Protein 8DF0 (pdb70)

B-factor: mean 42.83, std 10.65, range [23.93, 93.76]

Sequence (335 aa):
NCTLSKGFTTVDIPMTIGTIVVRPTDPIGTVLQKNTFTISPNNSTATCNRASDQITAALPLNYPVSSIGNNVYATNIPGIGIRLYREAFDSTDFSGYYPYKRSLTPNTTYTLSPGYFVMEVIKTAATTGSGALVAGRYSTYYVTGQQNRPFLTTTVLSSSPILIASSNCTLSKGFTTVDIPMTIGTIVVRPTDPIGTVLQKNTFTISPNNSTATCNRASDQITAALPLNNYPVSSIGNNVYATNIPGIGIRLYREAFDSTDFSGYYPYKRSLTPNTTYTLSPGYFVMEVIKTAATTGSGALVAGRYSTYYVTGQQNRPFLTTTVLSSSPILIASSS

Solvent-accessible surface area: 14752 Å² total; per-residue (Å²): 105,6,91,20,36,138,59,13,76,46,23,63,13,59,0,65,14,54,82,2,89,2,71,99,120,31,93,89,36,32,67,30,61,68,34,65,28,80,3,79,46,63,127,4,31,1,43,2,90,96,16,30,6,11,8,8,1,24,30,64,58,130,72,92,79,10,111,49,22,103,25,2,38,29,14,58,11,95,11,1,0,8,38,2,5,27,26,23,103,50,16,6,68,7,24,6,30,1,56,35,72,88,20,11,79,48,122,51,82,56,78,10,60,73,0,70,0,0,1,10,0,3,5,11,32,80,108,24,22,73,28,40,5,54,40,25,110,8,0,7,27,25,2,51,70,34,110,146,105,3,4,1,2,0,26,2,68,101,104,35,61,0,77,4,40,40,107,94,4,86,28,34,161,56,10,78,46,24,65,13,57,1,74,12,49,69,0,59,2,78,79,105,4,46,95,29,0,5,9,50,38,34,66,26,94,4,76,45,63,123,4,31,1,41,1,68,148,76,94,6,56,11,9,0,24,21,53,63,124,72,90,79,11,108,51,22,89,48,2,36,28,16,55,12,90,10,2,0,9,29,2,1,22,12,25,82,120,42,112,83,36,35,11,26,1,55,26,114,116,87,10,75,52,117,53,79,64,78,13,56,67,0,64,0,0,0,8,1,1,3,11,38,80,106,28,20,67,30,42,6,53,44,23,108,7,0,7,27,26,2,51,71,37,110,145,105,3,7,0,2,0,26,2,65,94,101,34,60,0,78,4,37,31,66,129

Structure (mmCIF, N/CA/C/O backbone):
data_8DF0
#
_entry.id   8DF0
#
_cell.length_a   91.970
_cell.length_b   91.970
_cell.length_c   176.915
_cell.angle_alpha   90.000
_cell.angle_beta   90.000
_cell.angle_gamma   90.000
#
_symmetry.space_group_name_H-M   'P 42 2 2'
#
loop_
_entity.id
_entity.type
_entity.pdbx_description
1 polymer 'Abp1D Receptor Binding Domain'
2 water water
#
loop_
_atom_site.group_PDB
_atom_site.id
_atom_site.type_symbol
_atom_site.label_atom_id
_atom_site.label_alt_id
_atom_site.label_comp_id
_atom_site.label_asym_id
_atom_site.label_entity_id
_atom_site.label_seq_id
_atom_site.pdbx_PDB_ins_code
_atom_site.Cartn_x
_atom_site.Cartn_y
_atom_site.Cartn_z
_atom_site.occupancy
_atom_site.B_iso_or_equiv
_atom_site.auth_seq_id
_atom_site.auth_comp_id
_atom_site.auth_asym_id
_atom_site.auth_atom_id
_atom_site.pdbx_PDB_model_num
ATOM 1 N N . ASN A 1 1 ? 19.211 29.314 -25.113 1.00 53.74 1 ASN A N 1
ATOM 2 C CA . ASN A 1 1 ? 18.736 30.407 -24.206 1.00 54.07 1 ASN A CA 1
ATOM 3 C C . ASN A 1 1 ? 17.888 31.413 -25.001 1.00 49.67 1 ASN A C 1
ATOM 4 O O . ASN A 1 1 ? 17.889 31.406 -26.236 1.00 46.66 1 ASN A O 1
ATOM 17 N N . CYS A 1 2 ? 17.170 32.283 -24.300 1.00 47.30 2 CYS A N 1
ATOM 18 C CA . CYS A 1 2 ? 16.180 33.125 -24.942 1.00 43.42 2 CYS A CA 1
ATOM 19 C C . CYS A 1 2 ? 16.526 34.594 -24.803 1.00 45.36 2 CYS A C 1
ATOM 20 O O . CYS A 1 2 ? 16.997 35.046 -23.753 1.00 44.95 2 CYS A O 1
ATOM 27 N N . THR A 1 3 ? 16.260 35.321 -25.880 1.00 46.60 3 THR A N 1
ATOM 28 C CA . THR A 1 3 ? 16.445 36.759 -25.972 1.00 44.81 3 THR A CA 1
ATOM 29 C C . THR A 1 3 ? 15.091 37.437 -26.086 1.00 44.70 3 THR A C 1
ATOM 30 O O . THR A 1 3 ? 14.197 36.951 -26.790 1.00 42.81 3 THR A O 1
ATOM 41 N N . LEU A 1 4 ? 14.941 38.545 -25.372 1.00 44.02 4 LEU A N 1
ATOM 42 C CA . LEU A 1 4 ? 13.736 39.353 -25.428 1.00 42.39 4 LEU A CA 1
ATOM 43 C C . LEU A 1 4 ? 13.942 40.585 -26.306 1.00 40.08 4 LEU A C 1
ATOM 44 O O . LEU A 1 4 ? 15.035 41.140 -26.377 1.00 39.91 4 LEU A O 1
ATOM 60 N N . SER A 1 5 ? 12.873 40.999 -26.980 1.00 41.68 5 SER A N 1
ATOM 61 C CA . SER A 1 5 ? 12.896 42.222 -27.767 1.00 44.54 5 SER A CA 1
ATOM 62 C C . SER A 1 5 ? 13.281 43.421 -26.903 1.00 46.72 5 SER A C 1
ATOM 63 O O . SER A 1 5 ? 13.121 43.422 -25.677 1.00 44.69 5 SER A O 1
ATOM 71 N N . LYS A 1 6 ? 13.777 44.464 -27.562 1.00 47.54 6 LYS A N 1
ATOM 72 C CA . LYS A 1 6 ? 14.032 45.719 -26.870 1.00 46.59 6 LYS A CA 1
ATOM 73 C C . LYS A 1 6 ? 12.699 46.301 -26.413 1.00 44.94 6 LYS A C 1
ATOM 74 O O . LYS A 1 6 ? 11.704 46.263 -27.138 1.00 44.26 6 LYS A O 1
ATOM 81 N N . GLY A 1 7 ? 12.665 46.797 -25.182 1.00 44.31 7 GLY A N 1
ATOM 82 C CA . GLY A 1 7 ? 11.428 47.326 -24.650 1.00 44.87 7 GLY A CA 1
ATOM 83 C C . GLY A 1 7 ? 10.413 46.269 -24.282 1.00 46.02 7 GLY A C 1
ATOM 84 O O . GLY A 1 7 ? 9.224 46.584 -24.145 1.00 46.75 7 GLY A O 1
ATOM 88 N N . PHE A 1 8 ? 10.852 45.013 -24.142 1.00 42.96 8 PHE A N 1
ATOM 89 C CA . PHE A 1 8 ? 9.982 43.929 -23.691 1.00 40.39 8 PHE A CA 1
ATOM 90 C C . PHE A 1 8 ? 9.318 44.314 -22.379 1.00 34.58 8 PHE A C 1
ATOM 91 O O . PHE A 1 8 ? 9.971 44.823 -21.473 1.00 32.17 8 PHE A O 1
ATOM 108 N N . THR A 1 9 ? 8.013 44.057 -22.273 1.00 34.22 9 THR A N 1
ATOM 109 C CA . THR A 1 9 ? 7.217 44.547 -21.151 1.00 32.86 9 THR A CA 1
ATOM 110 C C . THR A 1 9 ? 6.169 43.513 -20.753 1.00 31.23 9 THR A C 1
ATOM 111 O O . THR A 1 9 ? 5.327 43.116 -21.569 1.00 32.28 9 THR A O 1
ATOM 122 N N . THR A 1 10 ? 6.248 43.076 -19.502 1.00 31.20 10 THR A N 1
ATOM 123 C CA . THR A 1 10 ? 5.291 42.141 -18.928 1.00 30.74 10 THR A CA 1
ATOM 124 C C . THR A 1 10 ? 3.897 42.741 -18.935 1.00 28.86 10 THR A C 1
ATOM 125 O O . THR A 1 10 ? 3.721 43.910 -18.640 1.00 28.90 10 THR A O 1
ATOM 136 N N . VAL A 1 11 ? 2.901 41.932 -19.257 1.00 31.78 11 VAL A N 1
ATOM 137 C CA . VAL A 1 11 ? 1.502 42.318 -19.125 1.00 33.39 11 VAL A CA 1
ATOM 138 C C . VAL A 1 11 ? 1.002 41.659 -17.850 1.00 31.96 11 VAL A C 1
ATOM 139 O O . VAL A 1 11 ? 1.118 40.440 -17.701 1.00 30.81 11 VAL A O 1
ATOM 152 N N . ASP A 1 12 ? 0.471 42.448 -16.918 1.00 32.97 12 ASP A N 1
ATOM 153 C CA . ASP A 1 12 ? -0.126 41.923 -15.698 1.00 29.39 12 ASP A CA 1
ATOM 154 C C . ASP A 1 12 ? -1.638 42.102 -15.742 1.00 27.55 12 ASP A C 1
ATOM 155 O O . ASP A 1 12 ? -2.127 43.154 -16.142 1.00 30.94 12 ASP A O 1
ATOM 164 N N . ILE A 1 13 ? -2.382 41.077 -15.337 1.00 30.97 13 ILE A N 1
ATOM 165 C CA . ILE A 1 13 ? -3.834 41.178 -15.247 1.00 32.25 13 ILE A CA 1
ATOM 166 C C . ILE A 1 13 ? -4.222 41.143 -13.771 1.00 30.78 13 ILE A C 1
ATOM 167 O O . ILE A 1 13 ? -4.027 40.115 -13.108 1.00 29.97 13 ILE A O 1
ATOM 183 N N . PRO A 1 14 ? -4.745 42.238 -13.208 1.00 33.90 14 PRO A N 1
ATOM 184 C CA . PRO A 1 14 ? -5.365 42.165 -11.874 1.00 35.59 14 PRO A CA 1
ATOM 185 C C . PRO A 1 14 ? -6.643 41.337 -11.928 1.00 33.60 14 PRO A C 1
ATOM 186 O O . PRO A 1 14 ? -7.539 41.592 -12.733 1.00 29.38 14 PRO A O 1
ATOM 197 N N . MET A 1 15 ? -6.733 40.359 -11.060 1.00 35.52 15 MET A N 1
ATOM 198 C CA . MET A 1 15 ? -7.883 39.466 -11.043 1.00 39.36 15 MET A CA 1
ATOM 199 C C . MET A 1 15 ? -8.834 39.959 -9.974 1.00 41.27 15 MET A C 1
ATOM 200 O O . MET A 1 15 ? -8.671 39.683 -8.783 1.00 41.55 15 MET A O 1
ATOM 214 N N . THR A 1 16 ? -9.819 40.718 -10.417 1.00 42.17 16 THR A N 1
ATOM 215 C CA . THR A 1 16 ? -10.810 41.310 -9.537 1.00 49.10 16 THR A CA 1
ATOM 216 C C . THR A 1 16 ? -12.098 40.538 -9.749 1.00 48.59 16 THR A C 1
ATOM 217 O O . THR A 1 16 ? -12.567 40.414 -10.884 1.00 51.95 16 THR A O 1
ATOM 228 N N . ILE A 1 17 ? -12.615 39.964 -8.671 1.00 44.36 17 ILE A N 1
ATOM 229 C CA . ILE A 1 17 ? -13.775 39.090 -8.705 1.00 45.35 17 ILE A CA 1
ATOM 230 C C . ILE A 1 17 ? -14.636 39.440 -7.504 1.00 46.18 17 ILE A C 1
ATOM 231 O O . ILE A 1 17 ? -14.128 39.639 -6.389 1.00 46.36 17 ILE A O 1
ATOM 247 N N . GLY A 1 18 ? -15.937 39.502 -7.728 1.00 45.59 18 GLY A N 1
ATOM 248 C CA . GLY A 1 18 ? -16.852 39.781 -6.645 1.00 46.95 18 GLY A CA 1
ATOM 249 C C . GLY A 1 18 ? -16.954 38.624 -5.665 1.00 45.31 18 GLY A C 1
ATOM 250 O O . GLY A 1 18 ? -16.407 37.534 -5.843 1.00 45.61 18 GLY A O 1
ATOM 254 N N . THR A 1 19 ? -17.692 38.879 -4.601 1.00 44.62 19 THR A N 1
ATOM 255 C CA . THR A 1 19 ? -17.885 37.883 -3.563 1.00 44.46 19 THR A CA 1
ATOM 256 C C . THR A 1 19 ? -18.441 36.604 -4.165 1.00 45.10 19 THR A C 1
ATOM 257 O O . THR A 1 19 ? -19.400 36.620 -4.938 1.00 47.30 19 THR A O 1
ATOM 268 N N . ILE A 1 20 ? -17.803 35.499 -3.829 1.00 43.85 20 ILE A N 1
ATOM 269 C CA . ILE A 1 20 ? -18.212 34.178 -4.275 1.00 46.51 20 ILE A CA 1
ATOM 270 C C . ILE A 1 20 ? -18.946 33.522 -3.118 1.00 50.85 20 ILE A C 1
ATOM 271 O O . ILE A 1 20 ? -18.351 33.279 -2.059 1.00 49.38 20 ILE A O 1
ATOM 287 N N . VAL A 1 21 ? -20.236 33.243 -3.306 1.00 53.38 21 VAL A N 1
ATOM 288 C CA . VAL A 1 21 ? -21.021 32.547 -2.296 1.00 54.52 21 VAL A CA 1
ATOM 289 C C . VAL A 1 21 ? -20.932 31.044 -2.534 1.00 57.10 21 VAL A C 1
ATOM 290 O O . VAL A 1 21 ? -21.213 30.554 -3.635 1.00 55.83 21 VAL A O 1
ATOM 303 N N . VAL A 1 22 ? -20.543 30.314 -1.492 1.00 58.48 22 VAL A N 1
ATOM 304 C CA . VAL A 1 22 ? -20.556 28.858 -1.483 1.00 59.00 22 VAL A CA 1
ATOM 305 C C . VAL A 1 22 ? -21.727 28.422 -0.611 1.00 61.23 22 VAL A C 1
ATOM 306 O O . VAL A 1 22 ? -21.933 28.959 0.487 1.00 60.61 22 VAL A O 1
ATOM 319 N N . ARG A 1 23 ? -22.515 27.497 -1.120 1.00 62.30 23 ARG A N 1
ATOM 320 C CA . ARG A 1 23 ? -23.665 26.960 -0.422 1.00 64.35 23 ARG A CA 1
ATOM 321 C C . ARG A 1 23 ? -23.375 25.516 -0.031 1.00 64.10 23 ARG A C 1
ATOM 322 O O . ARG A 1 23 ? -22.650 24.810 -0.746 1.00 62.74 23 ARG A O 1
ATOM 332 N N . PRO A 1 24 ? -23.887 25.058 1.114 1.00 64.36 24 PRO A N 1
ATOM 333 C CA . PRO A 1 24 ? -23.724 23.637 1.465 1.00 65.32 24 PRO A CA 1
ATOM 334 C C . PRO A 1 24 ? -24.188 22.686 0.374 1.00 67.48 24 PRO A C 1
ATOM 335 O O . PRO A 1 24 ? -23.596 21.611 0.202 1.00 68.50 24 PRO A O 1
ATOM 346 N N . THR A 1 25 ? -25.204 23.063 -0.402 1.00 68.46 25 THR A N 1
ATOM 347 C CA . THR A 1 25 ? -25.744 22.193 -1.442 1.00 67.77 25 THR A CA 1
ATOM 348 C C . THR A 1 25 ? -24.901 22.157 -2.715 1.00 66.96 25 THR A C 1
ATOM 349 O O . THR A 1 25 ? -25.155 21.308 -3.576 1.00 67.85 25 THR A O 1
ATOM 360 N N . ASP A 1 26 ? -23.919 23.040 -2.869 1.00 64.60 26 ASP A N 1
ATOM 361 C CA . ASP A 1 26 ? -22.989 22.942 -4.001 1.00 57.60 26 ASP A CA 1
ATOM 362 C C . ASP A 1 26 ? -22.168 21.664 -3.844 1.00 54.10 26 ASP A C 1
ATOM 363 O O . ASP A 1 26 ? -21.451 21.520 -2.846 1.00 55.15 26 ASP A O 1
ATOM 372 N N . PRO A 1 27 ? -22.235 20.719 -4.774 1.00 52.93 27 PRO A N 1
ATOM 373 C CA . PRO A 1 27 ? -21.414 19.511 -4.640 1.00 53.54 27 PRO A CA 1
ATOM 374 C C . PRO A 1 27 ? -19.925 19.771 -4.844 1.00 55.46 27 PRO A C 1
ATOM 375 O O . PRO A 1 27 ? -19.492 20.731 -5.482 1.00 57.64 27 PRO A O 1
ATOM 386 N N . ILE A 1 28 ? -19.127 18.880 -4.271 1.00 52.03 28 ILE A N 1
ATOM 387 C CA . ILE A 1 28 ? -17.699 18.942 -4.511 1.00 50.16 28 ILE A CA 1
ATOM 388 C C . ILE A 1 28 ? -17.479 18.915 -6.015 1.00 46.97 28 ILE A C 1
ATOM 389 O O . ILE A 1 28 ? -18.155 18.182 -6.743 1.00 46.57 28 ILE A O 1
ATOM 405 N N . GLY A 1 29 ? -16.551 19.745 -6.492 1.00 44.07 29 GLY A N 1
ATOM 406 C CA . GLY A 1 29 ? -16.285 19.861 -7.908 1.00 40.91 29 GLY A CA 1
ATOM 407 C C . GLY A 1 29 ? -17.050 20.961 -8.605 1.00 40.25 29 GLY A C 1
ATOM 408 O O . GLY A 1 29 ? -16.797 21.226 -9.776 1.00 38.96 29 GLY A O 1
ATOM 412 N N . THR A 1 30 ? -17.966 21.620 -7.918 1.00 42.76 30 THR A N 1
ATOM 413 C CA . THR A 1 30 ? -18.710 22.711 -8.521 1.00 43.47 30 THR A CA 1
ATOM 414 C C . THR A 1 30 ? -17.779 23.859 -8.883 1.00 43.52 30 THR A C 1
ATOM 415 O O . THR A 1 30 ? -16.952 24.290 -8.076 1.00 41.29 30 THR A O 1
ATOM 426 N N . VAL A 1 31 ? -17.920 24.366 -10.101 1.00 43.64 31 VAL A N 1
ATOM 427 C 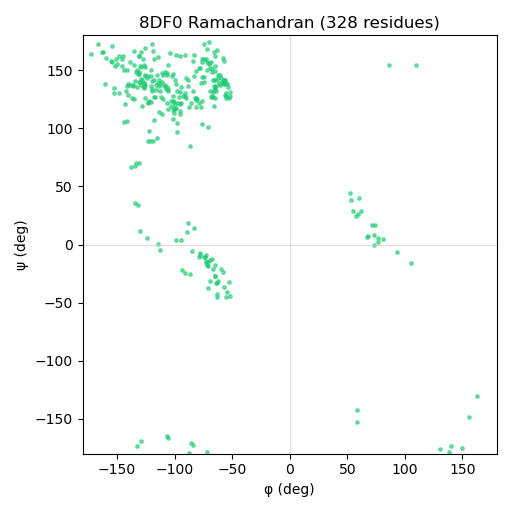CA . VAL A 1 31 ? -17.300 25.638 -10.455 1.00 40.54 31 VAL A CA 1
ATOM 428 C C . VAL A 1 31 ? -18.164 26.715 -9.802 1.00 41.15 31 VAL A C 1
ATOM 429 O O . VAL A 1 31 ? -19.274 26.999 -10.242 1.00 43.63 31 VAL A O 1
ATOM 442 N N . LEU A 1 32 ? -17.676 27.274 -8.695 1.00 37.85 32 LEU A N 1
ATOM 443 C CA . LEU A 1 32 ? -18.428 28.307 -7.997 1.00 38.31 32 LEU A CA 1
ATOM 444 C C . LEU A 1 32 ? -18.450 29.604 -8.789 1.00 40.04 32 LEU A C 1
ATOM 445 O O . LEU A 1 32 ? -19.451 30.326 -8.783 1.00 39.63 32 LEU A O 1
ATOM 461 N N . GLN A 1 33 ? -17.346 29.927 -9.451 1.00 40.34 33 GLN A N 1
ATOM 462 C CA . GLN A 1 33 ? -17.196 31.195 -10.149 1.00 40.89 33 GLN A CA 1
ATOM 463 C C . GLN A 1 33 ? -16.208 30.964 -11.279 1.00 39.07 33 GLN A C 1
ATOM 464 O O . GLN A 1 33 ? -15.191 30.288 -11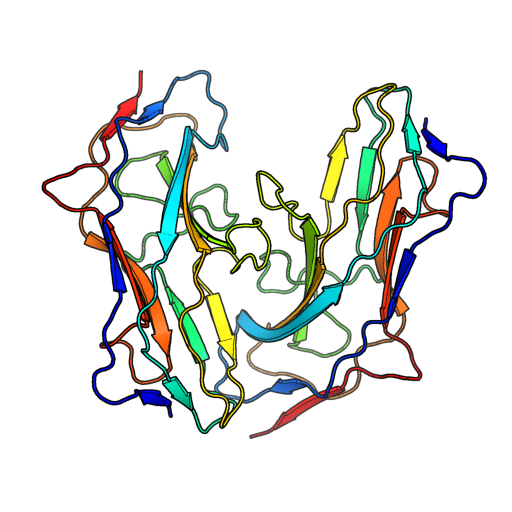.090 1.00 39.41 33 GLN A O 1
ATOM 478 N N . LYS A 1 34 ? -16.542 31.471 -12.458 1.00 36.99 34 LYS A N 1
ATOM 479 C CA . LYS A 1 34 ? -15.639 31.460 -13.598 1.00 37.13 34 LYS A CA 1
ATOM 480 C C . LYS A 1 34 ? -15.559 32.879 -14.132 1.00 37.80 34 LYS A C 1
ATOM 481 O O . LYS A 1 34 ? -16.579 33.451 -14.526 1.00 38.80 34 LYS A O 1
ATOM 500 N N . ASN A 1 35 ? -14.365 33.455 -14.126 1.00 34.85 35 ASN A N 1
ATOM 501 C CA . ASN A 1 35 ? -14.168 34.807 -14.625 1.00 34.05 35 ASN A CA 1
ATOM 502 C C . ASN A 1 35 ? -13.196 34.792 -15.786 1.00 33.50 35 ASN A C 1
ATOM 503 O O . ASN A 1 35 ? -12.219 34.034 -15.772 1.00 33.22 35 ASN A O 1
ATOM 514 N N . THR A 1 36 ? -13.486 35.621 -16.792 1.00 33.46 36 THR A N 1
ATOM 515 C CA . THR A 1 36 ? -12.608 35.826 -17.929 1.00 35.81 36 THR A CA 1
ATOM 516 C C . THR A 1 36 ? -12.111 37.264 -17.914 1.00 36.93 36 THR A C 1
ATOM 517 O O . THR A 1 36 ? -12.866 38.193 -17.634 1.00 38.58 36 THR A O 1
ATOM 528 N N . PHE A 1 37 ? -10.835 37.428 -18.219 1.00 36.63 37 PHE A N 1
ATOM 529 C CA . PHE A 1 37 ? -10.167 38.715 -18.282 1.00 32.33 37 PHE A CA 1
ATOM 530 C C . PHE A 1 37 ? -9.490 38.816 -19.636 1.00 31.09 37 PHE A C 1
ATOM 531 O O . PHE A 1 37 ? -8.839 37.868 -20.076 1.00 32.97 37 PHE A O 1
ATOM 548 N N . THR A 1 38 ? -9.615 39.973 -20.279 1.00 33.13 38 THR A N 1
ATOM 549 C CA . THR A 1 38 ? -9.009 40.173 -21.590 1.00 34.14 38 THR A CA 1
ATOM 550 C C . THR A 1 38 ? -7.497 40.192 -21.468 1.00 32.68 38 THR A C 1
ATOM 551 O O . THR A 1 38 ? -6.933 40.923 -20.646 1.00 32.73 38 THR A O 1
ATOM 562 N N . ILE A 1 39 ? -6.846 39.352 -22.261 1.00 30.29 39 ILE A N 1
ATOM 563 C CA . ILE A 1 39 ? -5.401 39.407 -22.446 1.00 30.44 39 ILE A CA 1
ATOM 564 C C . ILE A 1 39 ? -5.143 40.379 -23.583 1.00 33.27 39 ILE A C 1
ATOM 565 O O . ILE A 1 39 ? -5.600 40.159 -24.712 1.00 35.81 39 ILE A O 1
ATOM 581 N N . SER A 1 40 ? -4.430 41.461 -23.289 1.00 36.58 40 SER A N 1
ATOM 582 C CA . SER A 1 40 ? -4.259 42.577 -24.220 1.00 39.37 40 SER A CA 1
ATOM 583 C C . SER A 1 40 ? -2.757 42.709 -24.435 1.00 36.46 40 SER A C 1
ATOM 584 O O . SER A 1 40 ? -2.077 43.434 -23.698 1.00 32.11 40 SER A O 1
ATOM 592 N N . PRO A 1 41 ? -2.192 42.017 -25.412 1.00 36.08 41 PRO A N 1
ATOM 593 C CA . PRO A 1 41 ? -0.738 42.007 -25.562 1.00 35.22 41 PRO A CA 1
ATOM 594 C C . PRO A 1 41 ? -0.198 43.296 -26.167 1.00 32.55 41 PRO A C 1
ATOM 595 O O . PRO A 1 41 ? -0.899 44.078 -26.817 1.00 33.56 41 PRO A O 1
ATOM 606 N N . ASN A 1 42 ? 1.071 43.527 -25.893 1.00 31.45 42 ASN A N 1
ATOM 607 C CA . ASN A 1 42 ? 1.837 44.606 -26.505 1.00 33.85 42 ASN A CA 1
ATOM 608 C C . ASN A 1 42 ? 2.756 43.929 -27.525 1.00 34.26 42 ASN A C 1
ATOM 609 O O . ASN A 1 42 ? 2.587 42.752 -27.837 1.00 35.37 42 ASN A O 1
ATOM 620 N N . ASN A 1 43 ? 3.752 44.642 -28.025 1.00 36.85 43 ASN A N 1
ATOM 621 C CA . ASN A 1 43 ? 4.569 44.075 -29.109 1.00 37.63 43 ASN A CA 1
ATOM 622 C C . ASN A 1 43 ? 5.766 43.239 -28.618 1.00 38.18 43 ASN A C 1
ATOM 623 O O . ASN A 1 43 ? 6.705 43.015 -29.390 1.00 36.04 43 ASN A O 1
ATOM 634 N N . SER A 1 44 ? 5.753 42.786 -27.354 1.00 35.91 44 SER A N 1
ATOM 635 C CA . SER A 1 44 ? 6.875 42.039 -26.786 1.00 34.81 44 SER A CA 1
ATOM 636 C C . SER A 1 44 ? 7.074 40.704 -27.498 1.00 36.00 44 SER A C 1
ATOM 637 O O . SER A 1 44 ? 6.112 39.966 -27.743 1.00 35.73 44 SER A O 1
ATOM 645 N N . THR A 1 45 ? 8.325 40.377 -27.817 1.00 36.95 45 THR A N 1
ATOM 646 C CA . THR A 1 45 ? 8.624 39.076 -28.392 1.00 36.60 45 THR A CA 1
ATOM 647 C C . THR A 1 45 ? 9.790 38.413 -27.676 1.00 35.48 45 THR A C 1
ATOM 648 O O . THR A 1 45 ? 10.556 39.044 -26.956 1.00 36.39 45 THR A O 1
ATOM 659 N N . ALA A 1 46 ? 9.894 37.114 -27.865 1.00 36.99 46 ALA A N 1
ATOM 660 C CA . ALA A 1 46 ? 11.010 36.335 -27.361 1.00 37.61 46 ALA A CA 1
ATOM 661 C C . ALA A 1 46 ? 11.477 35.417 -28.480 1.00 38.32 46 ALA A C 1
ATOM 662 O O . ALA A 1 46 ? 10.660 34.882 -29.237 1.00 36.27 46 ALA A O 1
ATOM 669 N N . THR A 1 47 ? 12.782 35.244 -28.600 1.00 41.46 47 THR A N 1
ATOM 670 C CA . THR A 1 47 ? 13.333 34.269 -29.531 1.00 45.41 47 THR A CA 1
ATOM 671 C C . THR A 1 47 ? 14.390 33.446 -28.813 1.00 43.94 47 THR A C 1
ATOM 672 O O . THR A 1 47 ? 15.204 33.988 -28.062 1.00 44.59 47 THR A O 1
ATOM 683 N N . CYS A 1 48 ? 14.343 32.131 -29.016 1.00 42.08 48 CYS A N 1
ATOM 684 C CA . CYS A 1 48 ? 15.250 31.187 -28.371 1.00 42.33 48 CYS A CA 1
ATOM 685 C C . CYS A 1 48 ? 16.083 30.462 -29.424 1.00 44.48 48 CYS A C 1
ATOM 686 O O . CYS A 1 48 ? 15.721 30.408 -30.603 1.00 45.22 48 CYS A O 1
ATOM 693 N N . ASN A 1 49 ? 17.216 29.904 -28.996 1.00 45.62 49 ASN A N 1
ATOM 694 C CA . ASN A 1 49 ? 18.120 29.250 -29.942 1.00 48.98 49 ASN A CA 1
ATOM 695 C C . ASN A 1 49 ? 18.442 27.791 -29.615 1.00 49.58 49 ASN A C 1
ATOM 696 O O . ASN A 1 49 ? 19.273 27.192 -30.308 1.00 49.47 49 ASN A O 1
ATOM 707 N N . ARG A 1 50 ? 17.817 27.199 -28.597 1.00 47.27 50 ARG A N 1
ATOM 708 C CA . ARG A 1 50 ? 18.038 25.796 -28.261 1.00 44.07 50 ARG A CA 1
ATOM 709 C C . ARG A 1 50 ? 16.694 25.091 -28.204 1.00 40.37 50 ARG A C 1
ATOM 710 O O . ARG A 1 50 ? 15.726 25.633 -27.665 1.00 40.19 50 ARG A O 1
ATOM 723 N N . ALA A 1 51 ? 16.645 23.868 -28.729 1.00 40.84 51 ALA A N 1
ATOM 724 C CA . ALA A 1 51 ? 15.416 23.082 -28.703 1.00 38.31 51 ALA A CA 1
ATOM 725 C C . ALA A 1 51 ? 14.984 22.710 -27.287 1.00 38.35 51 ALA A C 1
ATOM 726 O O . ALA A 1 51 ? 13.817 22.369 -27.071 1.00 41.53 51 ALA A O 1
ATOM 733 N N . SER A 1 52 ? 15.869 22.787 -26.314 1.00 37.13 52 SER A N 1
ATOM 734 C CA . SER A 1 52 ? 15.460 22.521 -24.945 1.00 37.52 52 SER A CA 1
ATOM 735 C C . SER A 1 52 ? 14.868 23.748 -24.264 1.00 35.99 52 SER A C 1
ATOM 736 O O . SER A 1 52 ? 14.364 23.629 -23.151 1.00 37.59 52 SER A O 1
ATOM 744 N N . ASP A 1 53 ? 14.885 24.913 -24.911 1.00 35.63 53 ASP A N 1
ATOM 745 C CA . ASP A 1 53 ? 14.258 26.096 -24.337 1.00 34.21 53 ASP A CA 1
ATOM 746 C C . ASP A 1 53 ? 12.752 25.910 -24.229 1.00 36.78 53 ASP A C 1
ATOM 747 O O . ASP A 1 53 ? 12.123 25.222 -25.041 1.00 37.26 53 ASP A O 1
ATOM 756 N N . GLN A 1 54 ? 12.174 26.544 -23.214 1.00 35.13 54 GLN A N 1
ATOM 757 C CA . GLN A 1 54 ? 10.813 26.259 -22.802 1.00 34.73 54 GLN A CA 1
ATOM 758 C C . GLN A 1 54 ? 10.044 27.558 -22.598 1.00 33.73 54 GLN A C 1
ATOM 759 O O . GLN A 1 54 ? 10.604 28.576 -22.181 1.00 33.45 54 GLN A O 1
ATOM 773 N N . ILE A 1 55 ? 8.747 27.500 -22.858 1.00 33.41 55 ILE A N 1
ATOM 774 C CA . ILE A 1 55 ? 7.792 28.443 -22.280 1.00 34.72 55 ILE A CA 1
ATOM 775 C C . ILE A 1 55 ? 7.169 27.765 -21.066 1.00 35.06 55 ILE A C 1
ATOM 776 O O . ILE A 1 55 ? 6.772 26.592 -21.133 1.00 34.00 55 ILE A O 1
ATOM 792 N N . THR A 1 56 ? 7.126 28.486 -19.946 1.00 33.75 56 THR A N 1
ATOM 793 C CA . THR A 1 56 ? 6.625 27.967 -18.682 1.00 30.66 56 THR A CA 1
ATOM 794 C C . THR A 1 56 ? 5.401 28.751 -18.248 1.00 31.15 56 THR A C 1
ATOM 795 O O . THR A 1 56 ? 5.436 29.987 -18.199 1.00 30.69 56 THR A O 1
ATOM 806 N N . ALA A 1 57 ? 4.321 28.041 -17.966 1.00 30.10 57 ALA A N 1
ATOM 807 C CA . ALA A 1 57 ? 3.157 28.593 -17.286 1.00 30.18 57 ALA A CA 1
ATOM 808 C C . ALA A 1 57 ? 3.182 28.041 -15.860 1.00 27.65 57 ALA A C 1
ATOM 809 O O . ALA A 1 57 ? 3.117 26.823 -15.660 1.00 25.67 57 ALA A O 1
ATOM 816 N N . ALA A 1 58 ? 3.332 28.923 -14.871 1.00 26.97 58 ALA A N 1
ATOM 817 C CA . ALA A 1 58 ? 3.576 28.487 -13.498 1.00 27.14 58 ALA A CA 1
ATOM 818 C C . ALA A 1 58 ? 2.636 29.204 -12.535 1.00 28.69 58 ALA A C 1
ATOM 819 O O . ALA A 1 58 ? 2.021 30.223 -12.866 1.00 28.30 58 ALA A O 1
ATOM 826 N N . LEU A 1 59 ? 2.512 28.639 -11.334 1.00 30.24 59 LEU A N 1
ATOM 827 C CA . LEU A 1 59 ? 1.622 29.133 -10.282 1.00 29.61 59 LEU A CA 1
ATOM 828 C C . LEU A 1 59 ? 2.539 29.488 -9.117 1.00 33.63 59 LEU A C 1
ATOM 829 O O . LEU A 1 59 ? 2.849 28.625 -8.279 1.00 32.33 59 LEU A O 1
ATOM 845 N N . PRO A 1 60 ? 3.055 30.719 -9.057 1.00 33.34 60 PRO A N 1
ATOM 846 C CA . PRO A 1 60 ? 4.124 30.999 -8.083 1.00 31.82 60 PRO A CA 1
ATOM 847 C C . PRO A 1 60 ? 3.703 30.957 -6.623 1.00 31.72 60 PRO A C 1
ATOM 848 O O . PRO A 1 60 ? 4.595 30.965 -5.770 1.00 31.57 60 PRO A O 1
ATOM 859 N N . LEU A 1 61 ? 2.410 30.920 -6.280 1.00 31.68 61 LEU A N 1
ATOM 860 C CA . LEU A 1 61 ? 2.071 30.748 -4.867 1.00 34.38 61 LEU A CA 1
ATOM 861 C C . LEU A 1 61 ? 2.370 29.325 -4.389 1.00 34.59 61 LEU A C 1
ATOM 862 O O . LEU A 1 61 ? 2.450 29.090 -3.171 1.00 32.85 61 LEU A O 1
ATOM 878 N N . ASN A 1 62 ? 2.530 28.378 -5.321 1.00 33.80 62 ASN A N 1
ATOM 879 C CA . ASN A 1 62 ? 3.095 27.064 -5.024 1.00 36.12 62 ASN A CA 1
ATOM 880 C C . ASN A 1 62 ? 2.241 26.279 -4.026 1.00 35.60 62 ASN A C 1
ATOM 881 O O . ASN A 1 62 ? 2.749 25.430 -3.279 1.00 33.41 62 ASN A O 1
ATOM 892 N N . TYR A 1 63 ? 0.931 26.533 -4.020 1.00 34.09 63 TYR A N 1
ATOM 893 C CA . TYR A 1 63 ? 0.001 25.679 -3.294 1.00 35.11 63 TYR A CA 1
ATOM 894 C C . TYR A 1 63 ? -0.077 24.294 -3.936 1.00 31.19 63 TYR A C 1
ATOM 895 O O . TYR A 1 63 ? 0.063 24.163 -5.155 1.00 28.59 63 TYR A O 1
ATOM 913 N N . PRO A 1 64 ? -0.311 23.253 -3.134 1.00 33.23 64 PRO A N 1
ATOM 914 C CA . PRO A 1 64 ? -0.466 21.897 -3.679 1.00 31.95 64 PRO A CA 1
ATOM 915 C C . PRO A 1 64 ? -1.744 21.734 -4.493 1.00 34.72 64 PRO A C 1
ATOM 916 O O . PRO A 1 64 ? -2.733 22.452 -4.307 1.00 33.52 64 PRO A O 1
ATOM 927 N N . VAL A 1 65 ? -1.730 20.735 -5.386 1.00 35.45 65 VAL A N 1
ATOM 928 C CA . VAL A 1 65 ? -2.960 20.339 -6.067 1.00 37.42 65 VAL A CA 1
ATOM 929 C C . VAL A 1 65 ? -3.978 19.910 -5.016 1.00 38.13 65 VAL A C 1
ATOM 930 O O . VAL A 1 65 ? -3.620 19.310 -3.995 1.00 35.86 65 VAL A O 1
ATOM 943 N N . SER A 1 66 ? -5.252 20.239 -5.254 1.00 38.98 66 SER A N 1
ATOM 944 C CA . SER A 1 66 ? -6.330 19.965 -4.317 1.00 39.13 66 SER A CA 1
ATOM 945 C C . SER A 1 66 ? -6.675 18.480 -4.320 1.00 43.01 66 SER A C 1
ATOM 946 O O . SER A 1 66 ? -6.195 17.712 -5.153 1.00 40.91 66 SER A O 1
ATOM 954 N N . SER A 1 67 ? -7.549 18.091 -3.382 1.00 49.87 67 SER A N 1
ATOM 955 C CA . SER A 1 67 ? -7.973 16.704 -3.261 1.00 51.18 67 SER A CA 1
ATOM 956 C C . SER A 1 67 ? -8.635 16.178 -4.517 1.00 52.11 67 SER A C 1
ATOM 957 O O . SER A 1 67 ? -8.704 14.958 -4.693 1.00 54.41 67 SER A O 1
ATOM 965 N N . ILE A 1 68 ? -9.141 17.050 -5.385 1.00 47.92 68 ILE A N 1
ATOM 966 C CA . ILE A 1 68 ? -9.868 16.588 -6.558 1.00 42.93 68 ILE A CA 1
ATOM 967 C C . ILE A 1 68 ? -8.988 16.584 -7.806 1.00 40.91 68 ILE A C 1
ATOM 968 O O . ILE A 1 68 ? -9.472 16.270 -8.896 1.00 40.21 68 ILE A O 1
ATOM 984 N N . GLY A 1 69 ? -7.707 16.899 -7.666 1.00 40.15 69 GLY A N 1
ATOM 985 C CA . GLY A 1 69 ? -6.861 16.826 -8.856 1.00 38.28 69 GLY A CA 1
ATOM 986 C C . GLY A 1 69 ? -7.365 17.718 -9.979 1.00 37.56 69 GLY A C 1
ATOM 987 O O . GLY A 1 69 ? -8.021 18.743 -9.762 1.00 41.18 69 GLY A O 1
ATOM 991 N N . ASN A 1 70 ? -7.050 17.323 -11.208 1.00 36.61 70 ASN A N 1
ATOM 992 C CA . ASN A 1 70 ? -7.563 17.999 -12.401 1.00 36.24 70 ASN A CA 1
ATOM 993 C C . ASN A 1 70 ? -7.145 19.466 -12.452 1.00 35.32 70 ASN A C 1
ATOM 994 O O . ASN A 1 70 ? -7.911 20.346 -12.860 1.00 33.75 70 ASN A O 1
ATOM 1005 N N . ASN A 1 71 ? -5.906 19.727 -12.057 1.00 36.05 71 ASN A N 1
ATOM 1006 C CA . ASN A 1 71 ? -5.323 21.068 -12.088 1.00 35.83 71 ASN A CA 1
ATOM 1007 C C . ASN A 1 71 ? -6.120 22.063 -11.273 1.00 34.18 71 ASN A C 1
ATOM 1008 O O . ASN A 1 71 ? -6.043 23.273 -11.522 1.00 34.09 71 ASN A O 1
ATOM 1019 N N . VAL A 1 72 ? -6.865 21.573 -10.286 1.00 33.39 72 VAL A N 1
ATOM 1020 C CA . VAL A 1 72 ? -7.551 22.420 -9.324 1.00 35.41 72 VAL A CA 1
ATOM 1021 C C . VAL A 1 72 ? -6.635 22.515 -8.114 1.00 36.39 72 VAL A C 1
ATOM 1022 O O . VAL A 1 72 ? -6.416 21.511 -7.428 1.00 33.59 72 VAL A O 1
ATOM 1035 N N . TYR A 1 73 ? -6.080 23.694 -7.841 1.00 35.03 73 TYR A N 1
ATOM 1036 C CA . TYR A 1 73 ? -5.048 23.853 -6.822 1.00 31.98 73 TYR A CA 1
ATOM 1037 C C . TYR A 1 73 ? -5.658 24.457 -5.562 1.00 32.77 73 TYR A C 1
ATOM 1038 O O . TYR A 1 73 ? -6.590 25.252 -5.627 1.00 33.55 73 TYR A O 1
ATOM 1056 N N . ALA A 1 74 ? -5.151 24.033 -4.404 1.00 33.96 74 ALA A N 1
ATOM 1057 C CA . ALA A 1 74 ? -5.620 24.573 -3.134 1.00 34.93 74 ALA A CA 1
ATOM 1058 C C . ALA A 1 74 ? -5.264 26.055 -3.010 1.00 36.18 74 ALA A C 1
ATOM 1059 O O . ALA A 1 74 ? -4.437 26.595 -3.756 1.00 34.87 74 ALA A O 1
ATOM 1066 N N . THR A 1 75 ? -5.911 26.703 -2.030 1.00 35.90 75 THR A N 1
ATOM 1067 C CA . THR A 1 75 ? -5.756 28.114 -1.717 1.00 34.94 75 THR A CA 1
ATOM 1068 C C . THR A 1 75 ? -5.577 28.244 -0.209 1.00 37.15 75 THR A C 1
ATOM 1069 O O . THR A 1 75 ? -5.527 27.227 0.497 1.00 34.80 75 THR A O 1
ATOM 1080 N N . ASN A 1 76 ? -5.552 29.481 0.307 1.00 36.91 76 ASN A N 1
ATOM 1081 C CA . ASN A 1 76 ? -5.530 29.663 1.755 1.00 39.14 76 ASN A CA 1
ATOM 1082 C C . ASN A 1 76 ? -6.865 29.294 2.399 1.00 41.53 76 ASN A C 1
ATOM 1083 O O . ASN A 1 76 ? -6.919 29.150 3.630 1.00 39.57 76 ASN A O 1
ATOM 1094 N N . ILE A 1 77 ? -7.932 29.174 1.611 1.00 39.71 77 ILE A N 1
ATOM 1095 C CA . ILE A 1 77 ? -9.282 28.957 2.130 1.00 40.06 77 ILE A CA 1
ATOM 1096 C C . ILE A 1 77 ? -9.596 27.472 2.005 1.00 40.83 77 ILE A C 1
ATOM 1097 O O . ILE A 1 77 ? -9.674 26.963 0.872 1.00 39.29 77 ILE A O 1
ATOM 1113 N N . PRO A 1 78 ? -9.808 26.748 3.107 1.00 39.58 78 PRO A N 1
ATOM 1114 C CA . PRO A 1 78 ? -10.115 25.316 2.992 1.00 38.36 78 PRO A CA 1
ATOM 1115 C C . PRO A 1 78 ? -11.327 25.040 2.110 1.00 38.66 78 PRO A C 1
ATOM 1116 O O . PRO A 1 78 ? -12.332 25.748 2.139 1.00 39.87 78 PRO A O 1
ATOM 1127 N N . GLY A 1 79 ? -11.235 23.980 1.333 1.00 41.81 79 GLY A N 1
ATOM 1128 C CA . GLY A 1 79 ? -12.338 23.601 0.487 1.00 45.24 79 GLY A CA 1
ATOM 1129 C C . GLY A 1 79 ? -12.502 24.442 -0.756 1.00 45.83 79 GLY A C 1
ATOM 1130 O O . GLY A 1 79 ? -13.447 24.208 -1.524 1.00 48.65 79 GLY A O 1
ATOM 1134 N N . ILE A 1 80 ? -11.619 25.403 -0.991 1.00 42.46 80 ILE A N 1
ATOM 1135 C CA . ILE A 1 80 ? -11.725 26.287 -2.146 1.00 39.83 80 ILE A CA 1
ATOM 1136 C C . ILE A 1 80 ? -10.460 26.140 -2.980 1.00 35.42 80 ILE A C 1
ATOM 1137 O O . ILE A 1 80 ? -9.351 26.341 -2.479 1.00 35.08 80 ILE A O 1
ATOM 1153 N N . GLY A 1 81 ? -10.630 25.767 -4.251 1.00 32.64 81 GLY A N 1
ATOM 1154 C CA . GLY A 1 81 ? -9.526 25.587 -5.161 1.00 31.68 81 GLY A CA 1
ATOM 1155 C C . GLY A 1 81 ? -9.684 26.563 -6.310 1.00 31.91 81 GLY A C 1
ATOM 1156 O O . GLY A 1 81 ? -10.743 27.184 -6.479 1.00 32.57 81 GLY A O 1
ATOM 1160 N N . ILE A 1 82 ? -8.611 26.713 -7.088 1.00 30.40 82 ILE A N 1
ATOM 1161 C CA . ILE A 1 82 ? -8.622 27.582 -8.263 1.00 32.26 82 ILE A CA 1
ATOM 1162 C C . ILE A 1 82 ? -8.065 26.799 -9.440 1.00 31.66 82 ILE A C 1
ATOM 1163 O O . ILE A 1 82 ? -7.246 25.894 -9.271 1.00 31.67 82 ILE A O 1
ATOM 1179 N N . ARG A 1 83 ? -8.482 27.175 -10.643 1.00 30.94 83 ARG A N 1
ATOM 1180 C CA . ARG A 1 83 ? -7.931 26.579 -11.852 1.00 30.27 83 ARG A CA 1
ATOM 1181 C C . ARG A 1 83 ? -7.799 27.673 -12.898 1.00 29.42 83 ARG A C 1
ATOM 1182 O O . ARG A 1 83 ? -8.729 28.459 -13.090 1.00 27.38 83 ARG A O 1
ATOM 1203 N N . LEU A 1 84 ? -6.640 27.739 -13.541 1.00 28.60 84 LEU A N 1
ATOM 1204 C CA . LEU A 1 84 ? -6.302 28.846 -14.416 1.00 31.23 84 LEU A CA 1
ATOM 1205 C C . LEU A 1 84 ? -5.965 28.335 -15.811 1.00 30.49 84 LEU A C 1
ATOM 1206 O O . LEU A 1 84 ? -5.344 27.274 -15.972 1.00 30.10 84 LEU A O 1
ATOM 1222 N N . TYR A 1 85 ? -6.341 29.121 -16.813 1.00 28.92 85 TYR A N 1
ATOM 1223 C CA . TYR A 1 85 ? -5.977 28.800 -18.185 1.00 31.37 85 TYR A CA 1
ATOM 1224 C C . TYR A 1 85 ? -6.244 30.015 -19.055 1.00 28.46 85 TYR A C 1
ATOM 1225 O O . TYR A 1 85 ? -6.830 31.005 -18.612 1.00 28.52 85 TYR A O 1
ATOM 1243 N N . ARG A 1 86 ? -5.820 29.917 -20.315 1.00 27.84 86 ARG A N 1
ATOM 1244 C CA . ARG A 1 86 ? -6.067 30.947 -21.313 1.00 28.63 86 ARG A CA 1
ATOM 1245 C C . ARG A 1 86 ? -6.707 30.321 -22.552 1.00 28.32 86 ARG A C 1
ATOM 1246 O O . ARG A 1 86 ? -6.602 29.119 -22.790 1.00 27.53 86 ARG A O 1
ATOM 1267 N N . GLU A 1 87 ? -7.365 31.158 -23.349 1.00 31.68 87 GLU A N 1
ATOM 1268 C CA . GLU A 1 87 ? -8.021 30.723 -24.576 1.00 31.88 87 GLU A CA 1
ATOM 1269 C C . GLU A 1 87 ? -8.118 31.924 -25.510 1.00 31.43 87 GLU A C 1
ATOM 1270 O O . GLU A 1 87 ? -8.046 33.076 -25.075 1.00 30.69 87 GLU A O 1
ATOM 1282 N N . ALA A 1 88 ? -8.258 31.643 -26.806 1.00 33.13 88 ALA A N 1
ATOM 1283 C CA . ALA A 1 88 ? -8.587 32.678 -27.781 1.00 31.01 88 ALA A CA 1
ATOM 1284 C C . ALA A 1 88 ? -9.964 33.268 -27.462 1.00 36.14 88 ALA A C 1
ATOM 1285 O O . ALA A 1 88 ? -10.709 32.749 -26.628 1.00 36.75 88 ALA A O 1
ATOM 1292 N N . PHE A 1 89 ? -10.297 34.396 -28.109 1.00 38.44 89 PHE A N 1
ATOM 1293 C CA . PHE A 1 89 ? -11.631 34.971 -27.909 1.00 39.62 89 PHE A CA 1
ATOM 1294 C C . PHE A 1 89 ? -12.712 34.022 -28.425 1.00 39.27 89 PHE A C 1
ATOM 1295 O O . PHE A 1 89 ? -13.815 33.959 -27.871 1.00 39.38 89 PHE A O 1
ATOM 1312 N N . ASP A 1 90 ? -12.419 33.273 -29.473 1.00 38.86 90 ASP A N 1
ATOM 1313 C CA . ASP A 1 90 ? -13.411 32.332 -29.978 1.00 41.47 90 ASP A CA 1
ATOM 1314 C C . ASP A 1 90 ? -13.406 31.018 -29.201 1.00 43.51 90 ASP A C 1
ATOM 1315 O O . ASP A 1 90 ? -14.001 30.038 -29.676 1.00 44.36 90 ASP A O 1
ATOM 1324 N N . SER A 1 91 ? -12.755 31.007 -28.028 1.00 40.90 91 SER A N 1
ATOM 1325 C CA . SER A 1 91 ? -12.657 29.912 -27.069 1.00 39.32 91 SER A CA 1
ATOM 1326 C C . SER A 1 91 ? -11.743 28.782 -27.545 1.00 37.63 91 SER A C 1
ATOM 1327 O O . SER A 1 91 ? -11.547 27.821 -26.801 1.00 39.30 91 SER A O 1
ATOM 1335 N N . THR A 1 92 ? -11.151 28.875 -28.724 1.00 33.64 92 THR A N 1
ATOM 1336 C CA . THR A 1 92 ? -10.190 27.863 -29.136 1.00 37.14 92 THR A CA 1
ATOM 1337 C C . THR A 1 92 ? -8.803 28.224 -28.593 1.00 35.29 92 THR A C 1
ATOM 1338 O O . THR A 1 92 ? -8.647 29.126 -27.769 1.00 34.78 92 THR A O 1
ATOM 1349 N N . ASP A 1 93 ? -7.782 27.494 -29.036 1.00 34.82 93 ASP A N 1
ATOM 1350 C CA . ASP A 1 93 ? -6.409 27.696 -28.581 1.00 33.88 93 ASP A CA 1
ATOM 1351 C C . ASP A 1 93 ? -6.338 27.675 -27.048 1.00 32.83 93 ASP A C 1
ATOM 1352 O O . ASP A 1 93 ? -5.689 28.509 -26.410 1.00 32.25 93 ASP A O 1
ATOM 1361 N N . PHE A 1 94 ? -7.034 26.701 -26.459 1.00 32.09 94 PHE A N 1
ATOM 1362 C CA . PHE A 1 94 ? -6.922 26.404 -25.037 1.00 32.09 94 PHE A CA 1
ATOM 1363 C C . PHE A 1 94 ? -5.454 26.204 -24.696 1.00 32.86 94 PHE A C 1
ATOM 1364 O O . PHE A 1 94 ? -4.739 25.461 -25.373 1.00 33.56 94 PHE A O 1
ATOM 1381 N N . SER A 1 95 ? -4.986 26.951 -23.695 1.00 31.07 95 SER A N 1
ATOM 1382 C CA . SER A 1 95 ? -3.580 26.881 -23.317 1.00 27.07 95 SER A CA 1
ATOM 1383 C C . SER A 1 95 ? -3.246 25.564 -22.638 1.00 26.89 95 SER A C 1
ATOM 1384 O O . SER A 1 95 ? -2.074 25.172 -22.599 1.00 28.18 95 SER A O 1
ATOM 1392 N N . GLY A 1 96 ? -4.243 24.863 -22.153 1.00 28.64 96 GLY A N 1
ATOM 1393 C CA . GLY A 1 96 ? -3.987 23.873 -21.111 1.00 31.35 96 GLY A CA 1
ATOM 1394 C C . GLY A 1 96 ? -4.009 24.524 -19.750 1.00 28.55 96 GLY A C 1
ATOM 1395 O O . GLY A 1 96 ? -3.841 25.722 -19.584 1.00 28.12 96 GLY A O 1
ATOM 1399 N N . TYR A 1 97 ? -4.319 23.713 -18.742 1.00 25.11 97 TYR A N 1
ATOM 1400 C CA . TYR A 1 97 ? -4.418 24.267 -17.401 1.00 27.09 97 TYR A CA 1
ATOM 1401 C C . TYR A 1 97 ? -3.017 24.549 -16.884 1.00 29.97 97 TYR A C 1
ATOM 1402 O O . TYR A 1 97 ? -2.092 23.777 -17.147 1.00 29.93 97 TYR A O 1
ATOM 1420 N N . TYR A 1 98 ? -2.845 25.681 -16.185 1.00 28.41 98 TYR A N 1
ATOM 1421 C CA . TYR A 1 98 ? -1.602 25.899 -15.452 1.00 28.22 98 TYR A CA 1
ATOM 1422 C C . TYR A 1 98 ? -1.473 24.807 -14.389 1.00 28.28 98 TYR A C 1
ATOM 1423 O O . TYR A 1 98 ? -2.484 24.373 -13.820 1.00 29.81 98 TYR A O 1
ATOM 1441 N N . PRO A 1 99 ? -0.241 24.352 -14.076 1.00 27.66 99 PRO A N 1
ATOM 1442 C CA . PRO A 1 99 ? 1.027 24.779 -14.690 1.00 30.90 99 PRO A CA 1
ATOM 1443 C C . PRO A 1 99 ? 1.382 23.895 -15.870 1.00 30.57 99 PRO A C 1
ATOM 1444 O O . PRO A 1 99 ? 0.799 22.811 -15.964 1.00 30.51 99 PRO A O 1
ATOM 1455 N N . TYR A 1 100 ? 2.290 24.342 -16.742 1.00 29.51 100 TYR A N 1
ATOM 1456 C CA . TYR A 1 100 ? 2.747 23.497 -17.837 1.00 30.45 100 TYR A CA 1
ATOM 1457 C C . TYR A 1 100 ? 4.043 24.066 -18.392 1.00 31.50 100 TYR A C 1
ATOM 1458 O O . TYR A 1 100 ? 4.422 25.205 -18.117 1.00 32.07 100 TYR A O 1
ATOM 1476 N N . LYS A 1 101 ? 4.716 23.242 -19.183 1.00 30.18 101 LYS A N 1
ATOM 1477 C CA . LYS A 1 101 ? 5.889 23.646 -19.927 1.00 31.11 101 LYS A CA 1
ATOM 1478 C C . LYS A 1 101 ? 5.685 23.182 -21.356 1.00 32.12 101 LYS A C 1
ATOM 1479 O O . LYS A 1 101 ? 5.049 22.154 -21.614 1.00 34.94 101 LYS A O 1
ATOM 1498 N N . ARG A 1 102 ? 6.207 23.968 -22.279 1.00 30.82 102 ARG A N 1
ATOM 1499 C CA . ARG A 1 102 ? 6.091 23.663 -23.691 1.00 35.95 102 ARG A CA 1
ATOM 1500 C C . ARG A 1 102 ? 7.404 24.006 -24.379 1.00 36.33 102 ARG A C 1
ATOM 1501 O O . ARG A 1 102 ? 7.937 25.102 -24.192 1.00 35.46 102 ARG A O 1
ATOM 1522 N N . SER A 1 103 ? 7.937 23.041 -25.135 1.00 35.96 103 SER A N 1
ATOM 1523 C CA . SER A 1 103 ? 9.177 23.240 -25.879 1.00 37.14 103 SER A CA 1
ATOM 1524 C C . SER A 1 103 ? 8.978 24.281 -26.965 1.00 34.82 103 SER A C 1
ATOM 1525 O O . SER A 1 103 ? 7.916 24.353 -27.580 1.00 34.64 103 SER A O 1
ATOM 1533 N N . LEU A 1 104 ? 9.993 25.112 -27.169 1.00 36.22 104 LEU A N 1
ATOM 1534 C CA . LEU A 1 104 ? 9.956 26.184 -28.150 1.00 39.72 104 LEU A CA 1
ATOM 1535 C C . LEU A 1 104 ? 10.833 25.844 -29.351 1.00 38.50 104 LEU A C 1
ATOM 1536 O O . LEU A 1 104 ? 11.882 25.203 -29.223 1.00 37.69 104 LEU A O 1
ATOM 1552 N N . THR A 1 105 ? 10.415 26.305 -30.503 1.00 38.04 105 THR A N 1
ATOM 1553 C CA . THR A 1 105 ? 11.187 26.057 -31.719 1.00 41.82 105 THR A CA 1
ATOM 1554 C C . 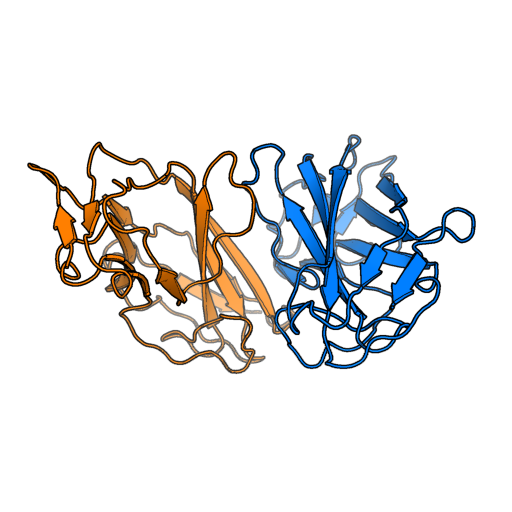THR A 1 105 ? 12.336 27.050 -31.819 1.00 40.89 105 THR A C 1
ATOM 1555 O O . THR A 1 105 ? 12.108 28.257 -31.762 1.00 38.26 105 THR A O 1
ATOM 1566 N N . PRO A 1 106 ? 13.572 26.593 -31.983 1.00 43.75 106 PRO A N 1
ATOM 1567 C CA . PRO A 1 106 ? 14.668 27.556 -32.140 1.00 44.74 106 PRO A CA 1
ATOM 1568 C C . PRO A 1 106 ? 14.403 28.481 -33.322 1.00 45.13 106 PRO A C 1
ATOM 1569 O O . PRO A 1 106 ? 13.826 28.077 -34.334 1.00 43.17 106 PRO A O 1
ATOM 1580 N N . ASN A 1 107 ? 14.764 29.751 -33.138 1.00 48.19 107 ASN A N 1
ATOM 1581 C CA . ASN A 1 107 ? 14.674 30.827 -34.126 1.00 51.69 107 ASN A CA 1
ATOM 1582 C C . ASN A 1 107 ? 13.254 31.219 -34.498 1.00 47.67 107 ASN A C 1
ATOM 1583 O O . ASN A 1 107 ? 13.068 32.020 -35.404 1.00 47.38 107 ASN A O 1
ATOM 1594 N N . THR A 1 108 ? 12.249 30.672 -33.827 1.00 46.35 108 THR A N 1
ATOM 1595 C CA . THR A 1 108 ? 10.904 31.211 -33.941 1.00 46.95 108 THR A CA 1
ATOM 1596 C C . THR A 1 108 ? 10.735 32.382 -32.979 1.00 47.12 108 THR A C 1
ATOM 1597 O O . THR A 1 108 ? 11.072 32.284 -31.791 1.00 45.84 108 THR A O 1
ATOM 1608 N N . THR A 1 109 ? 10.187 33.481 -33.488 1.00 46.70 109 THR A N 1
ATOM 1609 C CA . THR A 1 109 ? 9.867 34.641 -32.671 1.00 45.26 109 THR A CA 1
ATOM 1610 C C . THR A 1 109 ? 8.490 34.433 -32.068 1.00 43.47 109 THR A C 1
ATOM 1611 O O . THR A 1 109 ? 7.520 34.218 -32.798 1.00 46.59 109 THR A O 1
ATOM 1622 N N . TYR A 1 110 ? 8.410 34.460 -30.743 1.00 38.76 110 TYR A N 1
ATOM 1623 C CA . TYR A 1 110 ? 7.150 34.252 -30.048 1.00 37.55 110 TYR A CA 1
ATOM 1624 C C . TYR A 1 110 ? 6.629 35.567 -29.487 1.00 36.44 110 TYR A C 1
ATOM 1625 O O . TYR A 1 110 ? 7.395 36.446 -29.082 1.00 35.41 110 TYR A O 1
ATOM 1643 N N . THR A 1 111 ? 5.306 35.691 -29.480 1.00 38.76 111 THR A N 1
ATOM 1644 C CA . THR A 1 111 ? 4.602 36.790 -28.851 1.00 42.30 111 THR A CA 1
ATOM 1645 C C . THR A 1 111 ? 3.575 36.210 -27.889 1.00 42.51 111 THR A C 1
ATOM 1646 O O . THR A 1 111 ? 3.321 34.995 -27.881 1.00 40.75 111 THR A O 1
ATOM 1657 N N . LEU A 1 112 ? 2.996 37.094 -27.068 1.00 39.00 112 LEU A N 1
ATOM 1658 C CA . LEU A 1 112 ? 1.829 36.766 -26.256 1.00 37.12 112 LEU A CA 1
ATOM 1659 C C . LEU A 1 112 ? 0.581 36.869 -27.130 1.00 35.27 112 LEU A C 1
ATOM 1660 O O . LEU A 1 112 ? 0.322 37.924 -27.714 1.00 36.02 112 LEU A O 1
ATOM 1676 N N . SER A 1 113 ? -0.198 35.818 -27.194 1.00 33.72 113 SER A N 1
ATOM 1677 C CA . SER A 1 113 ? -1.423 35.864 -27.977 1.00 37.07 113 SER A CA 1
ATOM 1678 C C . SER A 1 113 ? -2.563 36.525 -27.214 1.00 35.25 113 SER A C 1
ATOM 1679 O O . SER A 1 113 ? -2.613 36.462 -25.985 1.00 34.26 113 SER A O 1
ATOM 1687 N N . PRO A 1 114 ? -3.478 37.191 -27.916 1.00 34.26 114 PRO A N 1
ATOM 1688 C CA . PRO A 1 114 ? -4.629 37.790 -27.242 1.00 32.52 114 PRO A CA 1
ATOM 1689 C C . PRO A 1 114 ? -5.719 36.754 -27.023 1.00 33.61 114 PRO A C 1
ATOM 1690 O O . PRO A 1 114 ? -5.724 35.681 -27.616 1.00 36.84 114 PRO A O 1
ATOM 1701 N N . GLY A 1 115 ? -6.634 37.080 -26.131 1.00 33.28 115 GLY A N 1
ATOM 1702 C CA . GLY A 1 115 ? -7.695 36.148 -25.791 1.00 30.52 115 GLY A CA 1
ATOM 1703 C C . GLY A 1 115 ? -8.214 36.451 -24.404 1.00 30.95 115 GLY A C 1
ATOM 1704 O O . GLY A 1 115 ? -8.217 37.603 -23.973 1.00 30.50 115 GLY A O 1
ATOM 1708 N N . TYR A 1 116 ? -8.643 35.391 -23.721 1.00 30.67 116 TYR A N 1
ATOM 1709 C CA . TYR A 1 116 ? -9.131 35.492 -22.352 1.00 34.52 116 TYR A CA 1
ATOM 1710 C C . TYR A 1 116 ? -8.220 34.716 -21.409 1.00 31.43 116 TYR A C 1
ATOM 1711 O O . TYR A 1 116 ? -7.782 33.615 -21.725 1.00 31.17 116 TYR A O 1
ATOM 1729 N N . PHE A 1 117 ? -7.920 35.305 -20.266 1.00 32.05 117 PHE A N 1
ATOM 1730 C CA . PHE A 1 117 ? -7.409 34.560 -19.130 1.00 31.44 117 PHE A CA 1
ATOM 1731 C C . PHE A 1 117 ? -8.604 34.118 -18.288 1.00 31.29 117 PHE A C 1
ATOM 1732 O O . PHE A 1 117 ? -9.449 34.940 -17.910 1.00 33.71 117 PHE A O 1
ATOM 1749 N N . VAL A 1 118 ? -8.671 32.833 -17.983 1.00 29.62 118 VAL A N 1
ATOM 1750 C CA . VAL A 1 118 ? -9.818 32.261 -17.293 1.00 31.08 118 VAL A CA 1
ATOM 1751 C C . VAL A 1 118 ? -9.381 31.835 -15.903 1.00 30.95 118 VAL A C 1
ATOM 1752 O O . VAL A 1 118 ? -8.397 31.102 -15.745 1.00 31.35 118 VAL A O 1
ATOM 1765 N N . MET A 1 119 ? -10.103 32.305 -14.899 1.00 31.93 119 MET A N 1
ATOM 1766 C CA . MET A 1 119 ? -9.920 31.865 -13.523 1.00 34.89 119 MET A CA 1
ATOM 1767 C C . MET A 1 119 ? -11.210 31.213 -13.050 1.00 32.18 119 MET A C 1
ATOM 1768 O O . MET A 1 119 ? -12.291 31.806 -13.152 1.00 32.56 119 MET A O 1
ATOM 1782 N N . GLU A 1 120 ? -11.094 30.002 -12.539 1.00 29.93 120 GLU A N 1
ATOM 1783 C CA . GLU A 1 120 ? -12.209 29.287 -11.942 1.00 32.24 120 GLU A CA 1
ATOM 1784 C C . GLU A 1 120 ? -11.954 29.117 -10.453 1.00 32.80 120 GLU A C 1
ATOM 1785 O O . GLU A 1 120 ? -10.840 28.781 -10.040 1.00 31.01 120 GLU A O 1
ATOM 1797 N N . VAL A 1 121 ? -12.981 29.352 -9.644 1.00 34.19 121 VAL A N 1
ATOM 1798 C CA . VAL A 1 121 ? -12.939 29.056 -8.215 1.00 35.16 121 VAL A CA 1
ATOM 1799 C C . VAL A 1 121 ? -13.870 27.881 -8.009 1.00 38.18 121 VAL A C 1
ATOM 1800 O O . VAL A 1 121 ? -15.023 27.931 -8.442 1.00 42.35 121 VAL A O 1
ATOM 1813 N N . ILE A 1 122 ? -13.360 26.815 -7.403 1.00 36.98 122 ILE A N 1
ATOM 1814 C CA . ILE A 1 122 ? -13.997 25.506 -7.439 1.00 37.84 122 ILE A CA 1
ATOM 1815 C C . ILE A 1 122 ? -14.065 24.957 -6.028 1.00 41.43 122 ILE A C 1
ATOM 1816 O O . ILE A 1 122 ? -13.117 25.109 -5.254 1.00 44.34 122 ILE A O 1
ATOM 1832 N N . LYS A 1 123 ? -15.183 24.325 -5.687 1.00 43.55 123 LYS A N 1
ATOM 1833 C CA . LYS A 1 123 ? -15.331 23.711 -4.368 1.00 46.76 123 LYS A CA 1
ATOM 1834 C C . LYS A 1 123 ? -14.645 22.347 -4.365 1.00 42.94 123 LYS A C 1
ATOM 1835 O O . LYS A 1 123 ? -14.952 21.487 -5.199 1.00 40.77 123 LYS A O 1
ATOM 1854 N N . THR A 1 124 ? -13.713 22.156 -3.432 1.00 39.13 124 THR A N 1
ATOM 1855 C CA . THR A 1 124 ? -12.887 20.963 -3.406 1.00 39.24 124 THR A CA 1
ATOM 1856 C C . THR A 1 124 ? -13.129 20.080 -2.194 1.00 41.77 124 THR A C 1
ATOM 1857 O O . THR A 1 124 ? -12.459 19.058 -2.067 1.00 45.89 124 THR A O 1
ATOM 1868 N N . ALA A 1 125 ? -14.040 20.447 -1.293 1.00 44.20 125 ALA A N 1
ATOM 1869 C CA . ALA A 1 125 ? -14.278 19.661 -0.086 1.00 46.35 125 ALA A CA 1
ATOM 1870 C C . ALA A 1 125 ? -15.701 19.900 0.406 1.00 49.84 125 ALA A C 1
ATOM 1871 O O . ALA A 1 125 ? -16.331 20.923 0.099 1.00 47.33 125 ALA A O 1
ATOM 1878 N N . ALA A 1 126 ? -16.203 18.929 1.177 1.00 51.98 126 ALA A N 1
ATOM 1879 C CA . ALA A 1 126 ? -17.568 19.007 1.685 1.00 53.46 126 ALA A CA 1
ATOM 1880 C C . ALA A 1 126 ? -17.786 20.306 2.443 1.00 55.18 126 ALA A C 1
ATOM 1881 O O . ALA A 1 126 ? -18.783 21.008 2.234 1.00 56.89 126 ALA A O 1
ATOM 1888 N N . THR A 1 127 ? -16.835 20.657 3.296 1.00 54.26 127 THR A N 1
ATOM 1889 C CA . THR A 1 127 ? -16.865 21.854 4.119 1.00 56.74 127 THR A CA 1
ATOM 1890 C C . THR A 1 127 ? -15.887 22.869 3.537 1.00 56.68 127 THR A C 1
ATOM 1891 O O . THR A 1 127 ? -14.763 22.512 3.164 1.00 55.86 127 THR A O 1
ATOM 1902 N N . THR A 1 128 ? -16.331 24.124 3.418 1.00 55.12 128 THR A N 1
ATOM 1903 C CA . THR A 1 128 ? -15.520 25.179 2.830 1.00 49.70 128 THR A CA 1
ATOM 1904 C C . THR A 1 128 ? -15.439 26.332 3.818 1.00 49.26 128 THR A C 1
ATOM 1905 O O . THR A 1 128 ? -16.403 26.614 4.534 1.00 48.24 128 THR A O 1
ATOM 1916 N N . GLY A 1 129 ? -14.280 27.009 3.832 1.00 44.45 129 GLY A N 1
ATOM 1917 C CA . GLY A 1 129 ? -14.062 28.136 4.703 1.00 40.07 129 GLY A CA 1
ATOM 1918 C C . GLY A 1 129 ? -14.526 29.427 4.080 1.00 40.79 129 GLY A C 1
ATOM 1919 O O . GLY A 1 129 ? -15.034 29.468 2.964 1.00 45.58 129 GLY A O 1
ATOM 1923 N N . SER A 1 130 ? -14.339 30.502 4.838 1.00 40.04 130 SER A N 1
ATOM 1924 C CA . SER A 1 130 ? -14.673 31.854 4.421 1.00 42.43 130 SER A CA 1
ATOM 1925 C C . SER A 1 130 ? -13.446 32.741 4.567 1.00 42.49 130 SER A C 1
ATOM 1926 O O . SER A 1 130 ? -12.585 32.498 5.417 1.00 43.67 130 SER A O 1
ATOM 1934 N N . GLY A 1 131 ? -13.392 33.793 3.752 1.00 40.82 131 GLY A N 1
ATOM 1935 C CA . GLY A 1 131 ? -12.335 34.779 3.850 1.00 42.25 131 GLY A CA 1
ATOM 1936 C C . GLY A 1 131 ? -11.822 35.222 2.494 1.00 39.81 131 GLY A C 1
ATOM 1937 O O . GLY A 1 131 ? -12.309 34.766 1.460 1.00 42.18 131 GLY A O 1
ATOM 1941 N N . ALA A 1 132 ? -10.835 36.100 2.480 1.00 38.17 132 ALA A N 1
ATOM 1942 C CA . ALA A 1 132 ? -10.240 36.542 1.234 1.00 39.73 132 ALA A CA 1
ATOM 1943 C C . ALA A 1 132 ? -9.193 35.535 0.782 1.00 37.23 132 ALA A C 1
ATOM 1944 O O . ALA A 1 132 ? -8.516 34.916 1.609 1.00 36.23 132 ALA A O 1
ATOM 1951 N N . LEU A 1 133 ? -9.091 35.351 -0.534 1.00 35.16 133 LEU A N 1
ATOM 1952 C CA . LEU A 1 133 ? -7.948 34.647 -1.099 1.00 36.82 133 LEU A CA 1
ATOM 1953 C C . LEU A 1 133 ? -6.692 35.462 -0.815 1.00 35.34 133 LEU A C 1
ATOM 1954 O O . LEU A 1 133 ? -6.720 36.694 -0.828 1.00 36.30 133 LEU A O 1
ATOM 1970 N N . VAL A 1 134 ? -5.597 34.766 -0.501 1.00 32.59 134 VAL A N 1
ATOM 1971 C CA . VAL A 1 134 ? -4.336 35.446 -0.240 1.00 32.08 134 VAL A CA 1
ATOM 1972 C C . VAL A 1 134 ? -3.977 36.275 -1.465 1.00 33.13 134 VAL A C 1
ATOM 1973 O O . VAL A 1 134 ? -4.246 35.872 -2.612 1.00 31.54 134 VAL A O 1
ATOM 1986 N N . ALA A 1 135 ? -3.421 37.462 -1.233 1.00 30.53 135 ALA A N 1
ATOM 1987 C CA . ALA A 1 135 ? -3.034 38.315 -2.346 1.00 32.44 135 ALA A CA 1
ATOM 1988 C C . ALA A 1 135 ? -1.650 37.929 -2.867 1.00 33.40 135 ALA A C 1
ATOM 1989 O O . ALA A 1 135 ? -0.836 37.322 -2.165 1.00 32.55 135 ALA A O 1
ATOM 1996 N N . GLY A 1 136 ? -1.383 38.301 -4.107 1.00 33.67 136 GLY A N 1
ATOM 1997 C CA . GLY A 1 136 ? -0.083 38.059 -4.686 1.00 31.00 136 GLY A CA 1
ATOM 1998 C C . GLY A 1 136 ? -0.212 37.636 -6.128 1.00 30.14 136 GLY A C 1
ATOM 1999 O O . GLY A 1 136 ? -1.292 37.664 -6.718 1.00 29.13 136 GLY A O 1
ATOM 2003 N N . ARG A 1 137 ? 0.913 37.252 -6.707 1.00 31.21 137 ARG A N 1
ATOM 2004 C CA . ARG A 1 137 ? 0.928 36.827 -8.098 1.00 31.87 137 ARG A CA 1
ATOM 2005 C C . ARG A 1 137 ? 0.470 35.378 -8.193 1.00 32.54 137 ARG A C 1
ATOM 2006 O O . ARG A 1 137 ? 1.101 34.482 -7.621 1.00 33.81 137 ARG A O 1
ATOM 2027 N N . TYR A 1 138 ? -0.634 35.147 -8.903 1.00 31.14 138 TYR A N 1
ATOM 2028 C CA . TYR A 1 138 ? -1.197 33.806 -9.006 1.00 31.85 138 TYR A CA 1
ATOM 2029 C C . TYR A 1 138 ? -0.674 33.019 -10.192 1.00 31.51 138 TYR A C 1
ATOM 2030 O O . TYR A 1 138 ? -0.708 31.791 -10.161 1.00 29.11 138 TYR A O 1
ATOM 2048 N N . SER A 1 139 ? -0.203 33.681 -11.244 1.00 31.78 139 SER A N 1
ATOM 2049 C CA . SER A 1 139 ? 0.313 32.952 -12.388 1.00 30.55 139 SER A CA 1
ATOM 2050 C C . SER A 1 139 ? 1.389 33.791 -13.051 1.00 32.78 139 SER A C 1
ATOM 2051 O O . SER A 1 139 ? 1.435 35.026 -12.896 1.00 31.31 139 SER A O 1
ATOM 2059 N N . THR A 1 140 ? 2.279 33.095 -13.744 1.00 30.87 140 THR A N 1
ATOM 2060 C CA . THR A 1 140 ? 3.316 33.719 -14.540 1.00 28.62 140 THR A CA 1
ATOM 2061 C C . THR A 1 140 ? 3.560 32.844 -15.764 1.00 29.66 140 THR A C 1
ATOM 2062 O O . THR A 1 140 ? 3.298 31.636 -15.738 1.00 25.66 140 THR A O 1
ATOM 2073 N N . TYR A 1 141 ? 4.044 33.485 -16.842 1.00 29.51 141 TYR A N 1
ATOM 2074 C CA . TYR A 1 141 ? 4.188 32.888 -18.174 1.00 29.66 141 TYR A CA 1
ATOM 2075 C C . TYR A 1 141 ? 5.472 33.474 -18.761 1.00 30.80 141 TYR A C 1
ATOM 2076 O O . TYR A 1 141 ? 5.496 34.648 -19.158 1.00 31.80 141 TYR A O 1
ATOM 2094 N N . TYR A 1 142 ? 6.540 32.677 -18.799 1.00 28.94 142 TYR A N 1
ATOM 2095 C CA . TYR A 1 142 ? 7.861 33.211 -19.100 1.00 31.10 142 TYR A CA 1
ATOM 2096 C C . TYR A 1 142 ? 8.682 32.205 -19.900 1.00 33.31 142 TYR A C 1
ATOM 2097 O O . TYR A 1 142 ? 8.359 31.013 -19.920 1.00 30.93 142 TYR A O 1
ATOM 2115 N N . VAL A 1 143 ? 9.734 32.664 -20.542 1.00 33.98 143 VAL A N 1
ATOM 2116 C CA . VAL A 1 143 ? 10.598 31.784 -21.305 1.00 33.55 143 VAL A CA 1
ATOM 2117 C C . VAL A 1 143 ? 11.891 31.511 -20.554 1.00 33.01 143 VAL A C 1
ATOM 2118 O O . VAL A 1 143 ? 12.220 32.179 -19.576 1.00 32.40 143 VAL A O 1
ATOM 2131 N N . THR A 1 144 ? 12.618 30.491 -20.988 1.00 32.94 144 THR A N 1
ATOM 2132 C CA . THR A 1 144 ? 13.841 30.052 -20.344 1.00 34.20 144 THR A CA 1
ATOM 2133 C C . THR A 1 144 ? 14.842 31.188 -20.216 1.00 35.27 144 THR A C 1
ATOM 2134 O O . THR A 1 144 ? 15.188 31.846 -21.200 1.00 36.68 144 THR A O 1
ATOM 2145 N N . GLY A 1 145 ? 15.325 31.381 -18.993 1.00 35.90 145 GLY A N 1
ATOM 2146 C CA . GLY A 1 145 ? 16.284 32.402 -18.651 1.00 35.15 145 GLY A CA 1
ATOM 2147 C C . GLY A 1 145 ? 15.699 33.775 -18.443 1.0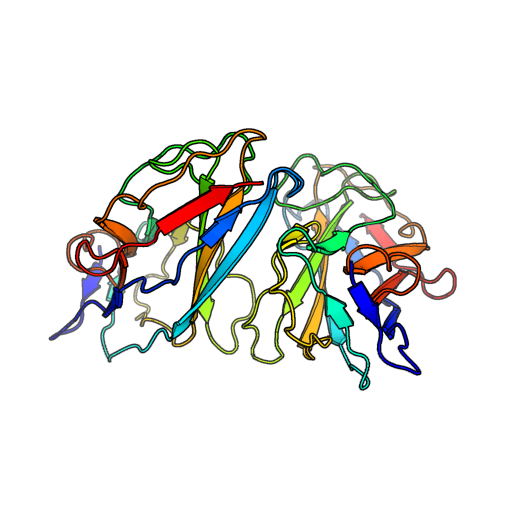0 36.64 145 GLY A C 1
ATOM 2148 O O . GLY A 1 145 ? 16.459 34.730 -18.248 1.00 38.23 145 GLY A O 1
ATOM 2152 N N . GLN A 1 146 ? 14.380 33.912 -18.500 1.00 36.85 146 GLN A N 1
ATOM 2153 C CA . GLN A 1 146 ? 13.724 35.210 -18.463 1.00 38.92 146 GLN A CA 1
ATOM 2154 C C . GLN A 1 146 ? 12.588 35.184 -17.458 1.00 38.15 146 GLN A C 1
ATOM 2155 O O . GLN A 1 146 ? 11.551 35.818 -17.654 1.00 39.35 146 GLN A O 1
ATOM 2169 N N . GLN A 1 147 ? 12.774 34.435 -16.378 1.00 39.27 147 GLN A N 1
ATOM 2170 C CA . GLN A 1 147 ? 11.743 34.326 -15.363 1.00 36.78 147 GLN A CA 1
ATOM 2171 C C . GLN A 1 147 ? 11.452 35.673 -14.728 1.00 36.82 147 GLN A C 1
ATOM 2172 O O . GLN A 1 147 ? 10.308 35.927 -14.338 1.00 41.02 147 GLN A O 1
ATOM 2186 N N . ASN A 1 148 ? 12.455 36.555 -14.634 1.00 34.72 148 ASN A N 1
ATOM 2187 C CA . ASN A 1 148 ? 12.234 37.908 -14.129 1.00 40.24 148 ASN A CA 1
ATOM 2188 C C . ASN A 1 148 ? 11.408 38.780 -15.069 1.00 39.63 148 ASN A C 1
ATOM 2189 O O . ASN A 1 148 ? 11.015 39.877 -14.667 1.00 41.07 148 ASN A O 1
ATOM 2200 N N . ARG A 1 149 ? 11.204 38.369 -16.323 1.00 37.01 149 ARG A N 1
ATOM 2201 C CA . ARG A 1 149 ? 10.588 39.224 -17.346 1.00 37.82 149 ARG A CA 1
ATOM 2202 C C . ARG A 1 149 ? 9.540 38.411 -18.090 1.00 36.31 149 ARG A C 1
ATOM 2203 O O . ARG A 1 149 ? 9.701 38.080 -19.273 1.00 38.28 149 ARG A O 1
ATOM 2224 N N . PRO A 1 150 ? 8.459 38.048 -17.417 1.00 35.64 150 PRO A N 1
ATOM 2225 C CA . PRO A 1 150 ? 7.455 37.198 -18.054 1.00 35.81 150 PRO A CA 1
ATOM 2226 C C . PRO A 1 150 ? 6.665 37.949 -19.113 1.00 35.23 150 PRO A C 1
ATOM 2227 O O . PRO A 1 150 ? 6.566 39.178 -19.111 1.00 34.72 150 PRO A O 1
ATOM 2238 N N . PHE A 1 151 ? 6.103 37.170 -20.036 1.00 30.95 151 PHE A N 1
ATOM 2239 C CA . PHE A 1 151 ? 5.116 37.719 -20.948 1.00 30.93 151 PHE A CA 1
ATOM 2240 C C . PHE A 1 151 ? 3.881 38.200 -20.189 1.00 27.66 151 PHE A C 1
ATOM 2241 O O . PHE A 1 151 ? 3.327 39.256 -20.501 1.00 29.25 151 PHE A O 1
ATOM 2258 N N . LEU A 1 152 ? 3.421 37.422 -19.209 1.00 27.54 152 LEU A N 1
ATOM 2259 C CA . LEU A 1 152 ? 2.093 37.603 -18.638 1.00 29.33 152 LEU A CA 1
ATOM 2260 C C . LEU A 1 152 ? 2.037 37.125 -17.200 1.00 29.74 152 LEU A C 1
ATOM 2261 O O . LEU A 1 152 ? 2.401 35.988 -16.891 1.00 30.73 152 LEU A O 1
ATOM 2277 N N . THR A 1 153 ? 1.512 37.974 -16.339 1.00 31.01 153 THR A N 1
ATOM 2278 C CA . THR A 1 153 ? 1.276 37.622 -14.953 1.00 31.69 153 THR A CA 1
ATOM 2279 C C . THR A 1 153 ? -0.178 37.936 -14.655 1.00 31.03 153 THR A C 1
ATOM 2280 O O . THR A 1 153 ? -0.794 38.772 -15.331 1.00 28.13 153 THR A O 1
ATOM 2291 N N . THR A 1 154 ? -0.731 37.235 -13.659 1.00 26.77 154 THR A N 1
ATOM 2292 C CA . THR A 1 154 ? -2.044 37.568 -13.129 1.00 27.38 154 THR A CA 1
ATOM 2293 C C . THR A 1 154 ? -1.875 37.666 -11.617 1.00 30.55 154 THR A C 1
ATOM 2294 O O . THR A 1 154 ? -1.098 36.915 -11.016 1.00 31.21 154 THR A O 1
ATOM 2305 N N . THR A 1 155 ? -2.575 38.618 -11.014 1.00 32.19 155 THR A N 1
ATOM 2306 C CA . THR A 1 155 ? -2.308 39.058 -9.652 1.00 32.10 155 THR A CA 1
ATOM 2307 C C . THR A 1 155 ? -3.624 39.333 -8.940 1.00 34.25 155 THR A C 1
ATOM 2308 O O . THR A 1 155 ? -4.539 39.920 -9.518 1.00 34.06 155 THR A O 1
ATOM 2319 N N . VAL A 1 156 ? -3.720 38.888 -7.695 1.00 34.23 156 VAL A N 1
ATOM 2320 C CA . VAL A 1 156 ? -4.800 39.285 -6.797 1.00 35.10 156 VAL A CA 1
ATOM 2321 C C . VAL A 1 156 ? -4.273 40.417 -5.927 1.00 34.32 156 VAL A C 1
ATOM 2322 O O . VAL A 1 156 ? -3.268 40.254 -5.229 1.00 33.86 156 VAL A O 1
ATOM 2335 N N . LEU A 1 157 ? -4.939 41.568 -5.974 1.00 33.30 157 LEU A N 1
ATOM 2336 C CA . LEU A 1 157 ? -4.470 42.758 -5.273 1.00 38.11 157 LEU A CA 1
ATOM 2337 C C . LEU A 1 157 ? -5.048 42.828 -3.863 1.00 35.52 157 LEU A C 1
ATOM 2338 O O . LEU A 1 157 ? -6.219 42.502 -3.647 1.00 32.68 157 LEU A O 1
ATOM 2354 N N . SER A 1 158 ? -4.235 43.315 -2.915 1.00 40.81 158 SER A N 1
ATOM 2355 C CA . SER A 1 158 ? -4.726 43.575 -1.558 1.00 44.06 158 SER A CA 1
ATOM 2356 C C . SER A 1 158 ? -5.975 44.436 -1.550 1.00 41.47 158 SER A C 1
ATOM 2357 O O . SER A 1 158 ? -6.920 44.169 -0.797 1.00 41.14 158 SER A O 1
ATOM 2365 N N . SER A 1 159 ? -5.973 45.499 -2.364 1.00 39.85 159 SER A N 1
ATOM 2366 C CA . SER A 1 159 ? -7.045 46.487 -2.418 1.00 42.50 159 SER A CA 1
ATOM 2367 C C . SER A 1 159 ? -8.309 45.971 -3.089 1.00 43.31 159 SER A C 1
ATOM 2368 O O . SER A 1 159 ? -9.340 46.644 -3.038 1.00 44.97 159 SER A O 1
ATOM 2376 N N . SER A 1 160 ? -8.280 44.800 -3.697 1.00 44.02 160 SER A N 1
ATOM 2377 C CA . SER A 1 160 ? -9.452 44.275 -4.396 1.00 44.44 160 SER A CA 1
ATOM 2378 C C . SER A 1 160 ? -9.599 42.799 -4.083 1.00 43.67 160 SER A C 1
ATOM 2379 O O . SER A 1 160 ? -9.459 41.925 -4.954 1.00 44.83 160 SER A O 1
ATOM 2387 N N . PRO A 1 161 ? -9.904 42.476 -2.835 1.00 45.37 161 PRO A N 1
ATOM 2388 C CA . PRO A 1 161 ? -9.878 41.083 -2.404 1.00 42.12 161 PRO A CA 1
ATOM 2389 C C . PRO A 1 161 ? -10.925 40.267 -3.126 1.00 43.34 161 PRO A C 1
ATOM 2390 O O . PRO A 1 161 ? -11.956 40.776 -3.571 1.00 47.20 161 PRO A O 1
ATOM 2401 N N . ILE A 1 162 ? -10.644 38.982 -3.241 1.00 40.28 162 ILE A N 1
ATOM 2402 C CA . ILE A 1 162 ? -11.604 38.012 -3.736 1.00 39.23 162 ILE A CA 1
ATOM 2403 C C . ILE A 1 162 ? -12.153 37.308 -2.514 1.00 37.87 162 ILE A C 1
ATOM 2404 O O . ILE A 1 162 ? -11.455 36.497 -1.900 1.00 37.85 162 ILE A O 1
ATOM 2420 N N . LEU A 1 163 ? -13.402 37.591 -2.166 1.00 41.24 163 LEU A N 1
ATOM 2421 C CA . LEU A 1 163 ? -13.985 37.099 -0.927 1.00 44.05 163 LEU A CA 1
ATOM 2422 C C . LEU A 1 163 ? -14.762 35.811 -1.157 1.00 45.95 163 LEU A C 1
ATOM 2423 O O . LEU A 1 163 ? -15.581 35.726 -2.079 1.00 47.58 163 LEU A O 1
ATOM 2439 N N . ILE A 1 164 ? -14.492 34.812 -0.322 1.00 45.20 164 ILE A N 1
ATOM 2440 C CA . ILE A 1 164 ? -15.284 33.591 -0.259 1.00 44.42 164 ILE A CA 1
ATOM 2441 C C . ILE A 1 164 ? -16.218 33.730 0.942 1.00 45.52 164 ILE A C 1
ATOM 2442 O O . ILE A 1 164 ? -15.756 33.944 2.070 1.00 43.39 164 ILE A O 1
ATOM 2458 N N . ALA A 1 165 ? -17.529 33.629 0.700 1.00 48.82 165 ALA A N 1
ATOM 2459 C CA . ALA A 1 165 ? -18.554 33.663 1.746 1.00 51.90 165 ALA A CA 1
ATOM 2460 C C . ALA A 1 165 ? -19.302 32.334 1.733 1.00 55.17 165 ALA A C 1
ATOM 2461 O O . ALA A 1 165 ? -20.087 32.068 0.813 1.00 55.73 165 ALA A O 1
ATOM 2468 N N . SER A 1 166 ? -19.047 31.492 2.732 1.00 57.57 166 SER A N 1
ATOM 2469 C CA . SER A 1 166 ? -19.694 30.188 2.838 1.00 61.63 166 SER A CA 1
ATOM 2470 C C . SER A 1 166 ? -20.848 30.297 3.827 1.00 63.92 166 SER A C 1
ATOM 2471 O O . SER A 1 166 ? -20.718 30.948 4.868 1.00 62.57 166 SER A O 1
ATOM 2479 N N . SER A 1 167 ? -21.977 29.673 3.483 1.00 68.20 167 SER A N 1
ATOM 2480 C CA . SER A 1 167 ? -23.189 29.696 4.303 1.00 72.92 167 SER A CA 1
ATOM 2481 C C . SER A 1 167 ? -23.616 28.280 4.705 1.00 72.79 167 SER A C 1
ATOM 2482 O O . SER A 1 167 ? -23.259 27.791 5.779 1.00 72.85 167 SER A O 1
ATOM 2490 N N . ASN B 1 1 ? -31.538 4.287 -27.492 1.00 65.07 1 ASN B N 1
ATOM 2491 C CA . ASN B 1 1 ? -30.543 4.069 -28.587 1.00 62.00 1 ASN B CA 1
ATOM 2492 C C . ASN B 1 1 ? -30.499 5.277 -29.542 1.00 57.85 1 ASN B C 1
ATOM 2493 O O . ASN B 1 1 ? -31.278 6.226 -29.395 1.00 57.74 1 ASN B O 1
ATOM 2506 N N . CYS B 1 2 ? -29.591 5.226 -30.524 1.00 51.75 2 CYS B N 1
ATOM 2507 C CA . CYS B 1 2 ? -29.278 6.378 -31.352 1.00 47.11 2 CYS B CA 1
ATOM 2508 C C . CYS B 1 2 ? -29.416 6.038 -32.824 1.00 47.83 2 CYS B C 1
ATOM 2509 O O . CYS B 1 2 ? -28.950 4.991 -33.277 1.00 50.99 2 CYS B O 1
ATOM 2516 N N . THR B 1 3 ? -30.044 6.930 -33.574 1.00 46.58 3 THR B N 1
ATOM 2517 C CA . THR B 1 3 ? -30.128 6.784 -35.015 1.00 46.47 3 THR B CA 1
ATOM 2518 C C . THR B 1 3 ? -29.358 7.931 -35.666 1.00 45.98 3 THR B C 1
ATOM 2519 O O . THR B 1 3 ? -29.281 9.047 -35.131 1.00 46.84 3 THR B O 1
ATOM 2530 N N . LEU B 1 4 ? -28.746 7.619 -36.805 1.00 43.64 4 LEU B N 1
ATOM 2531 C CA . LEU B 1 4 ? -27.877 8.520 -37.542 1.00 41.53 4 LEU B CA 1
ATOM 2532 C C . LEU B 1 4 ? -28.578 8.983 -38.808 1.00 41.40 4 LEU B C 1
ATOM 2533 O O . LEU B 1 4 ? -29.348 8.235 -39.404 1.00 41.94 4 LEU B O 1
ATOM 2549 N N . SER B 1 5 ? -28.283 10.208 -39.229 1.00 42.49 5 SER B N 1
ATOM 2550 C CA . SER B 1 5 ? -28.886 10.764 -40.429 1.00 44.20 5 SER B CA 1
ATOM 2551 C C . SER B 1 5 ? -28.595 9.892 -41.654 1.00 45.45 5 SER B C 1
ATOM 2552 O O . SER B 1 5 ? -27.689 9.050 -41.662 1.00 42.99 5 SER B O 1
ATOM 2560 N N . LYS B 1 6 ? -29.410 10.085 -42.691 1.00 45.11 6 LYS B N 1
ATOM 2561 C CA . LYS B 1 6 ? -29.135 9.488 -43.991 1.00 44.68 6 LYS B CA 1
ATOM 2562 C C . LYS B 1 6 ? -27.845 10.093 -44.527 1.00 43.18 6 LYS B C 1
ATOM 2563 O O . LYS B 1 6 ? -27.616 11.299 -44.413 1.00 42.84 6 LYS B O 1
ATOM 2573 N N . GLY B 1 7 ? -26.972 9.242 -45.068 1.00 43.65 7 GLY B N 1
ATOM 2574 C CA . GLY B 1 7 ? -25.685 9.709 -45.562 1.00 43.51 7 GLY B CA 1
ATOM 2575 C C . GLY B 1 7 ? -24.680 10.112 -44.493 1.00 43.63 7 GLY B C 1
ATOM 2576 O O . GLY B 1 7 ? -23.695 10.805 -44.807 1.00 39.18 7 GLY B O 1
ATOM 2580 N N . PHE B 1 8 ? -24.908 9.695 -43.238 1.00 41.29 8 PHE B N 1
ATOM 2581 C CA . PHE B 1 8 ? -23.974 9.938 -42.146 1.00 37.81 8 PHE B CA 1
ATOM 2582 C C . PHE B 1 8 ? -22.583 9.473 -42.548 1.00 35.79 8 PHE B C 1
ATOM 2583 O O . PHE B 1 8 ? -22.401 8.338 -42.995 1.00 33.93 8 PHE B O 1
ATOM 2600 N N . THR B 1 9 ? -21.604 10.354 -42.399 1.00 33.40 9 THR B N 1
ATOM 2601 C CA . THR B 1 9 ? -20.261 10.076 -42.887 1.00 31.53 9 THR B CA 1
ATOM 2602 C C . THR B 1 9 ? -19.274 10.535 -41.825 1.00 30.63 9 THR B C 1
ATOM 2603 O O . THR B 1 9 ? -19.333 11.679 -41.362 1.00 31.76 9 THR B O 1
ATOM 2614 N N . THR B 1 10 ? -18.399 9.622 -41.431 1.00 33.29 10 THR B N 1
ATOM 2615 C CA . THR B 1 10 ? -17.352 9.900 -40.466 1.00 33.82 10 THR B CA 1
ATOM 2616 C C . THR B 1 10 ? -16.348 10.878 -41.044 1.00 32.26 10 THR B C 1
ATOM 2617 O O . THR B 1 10 ? -16.024 10.809 -42.230 1.00 31.83 10 THR B O 1
ATOM 2628 N N . VAL B 1 11 ? -15.865 11.795 -40.207 1.00 31.90 11 VAL B N 1
ATOM 2629 C CA . VAL B 1 11 ? -14.731 12.652 -40.543 1.00 31.11 11 VAL B CA 1
ATOM 2630 C C . VAL B 1 11 ? -13.476 12.063 -39.889 1.00 32.31 11 VAL B C 1
ATOM 2631 O O . VAL B 1 11 ? -13.415 11.873 -38.659 1.00 29.30 11 VAL B O 1
ATOM 2644 N N . ASP B 1 12 ? -12.494 11.740 -40.728 1.00 31.58 12 ASP B N 1
ATOM 2645 C CA . ASP B 1 12 ? -11.199 11.278 -40.277 1.00 31.68 12 ASP B CA 1
ATOM 2646 C C . ASP B 1 12 ? -10.181 12.389 -40.483 1.00 31.02 12 ASP B C 1
ATOM 2647 O O . ASP B 1 12 ? -10.159 13.028 -41.544 1.00 29.87 12 ASP B O 1
ATOM 2656 N N . ILE B 1 13 ? -9.337 12.606 -39.481 1.00 27.95 13 ILE B N 1
ATOM 2657 C CA . ILE B 1 13 ? -8.246 13.573 -39.599 1.00 28.88 13 ILE B CA 1
ATOM 2658 C C . ILE B 1 13 ? -6.934 12.803 -39.560 1.00 30.28 13 ILE B C 1
ATOM 2659 O O . ILE B 1 13 ? -6.596 12.207 -38.523 1.00 29.40 13 ILE B O 1
ATOM 2675 N N . PRO B 1 14 ? -6.163 12.777 -40.648 1.00 32.49 14 PRO B N 1
ATOM 2676 C CA . PRO B 1 14 ? -4.830 12.171 -40.590 1.00 31.91 14 PRO B CA 1
ATOM 2677 C C . PRO B 1 14 ? -3.892 13.018 -39.753 1.00 31.92 14 PRO B C 1
ATOM 2678 O O . PRO B 1 14 ? -3.788 14.226 -39.954 1.00 35.05 14 PRO B O 1
ATOM 2689 N N . MET B 1 15 ? -3.179 12.368 -38.834 1.00 34.48 15 MET B N 1
ATOM 2690 C CA . MET B 1 15 ? -2.259 13.058 -37.923 1.00 39.51 15 MET B CA 1
ATOM 2691 C C . MET B 1 15 ? -0.899 13.187 -38.616 1.00 38.53 15 MET B C 1
ATOM 2692 O O . MET B 1 15 ? 0.015 12.376 -38.437 1.00 37.13 15 MET B O 1
ATOM 2706 N N . THR B 1 16 ? -0.759 14.238 -39.416 1.00 41.82 16 THR B N 1
ATOM 2707 C CA . THR B 1 16 ? 0.471 14.484 -40.179 1.00 43.85 16 THR B CA 1
ATOM 2708 C C . THR B 1 16 ? 1.327 15.493 -39.421 1.00 44.64 16 THR B C 1
ATOM 2709 O O . THR B 1 16 ? 1.048 16.691 -39.437 1.00 47.56 16 THR B O 1
ATOM 2720 N N . ILE B 1 17 ? 2.388 15.002 -38.777 1.00 42.76 17 ILE B N 1
ATOM 2721 C CA . ILE B 1 17 ? 3.214 15.780 -37.858 1.00 42.20 17 ILE B CA 1
ATOM 2722 C C . ILE B 1 17 ? 4.677 15.606 -38.245 1.00 39.26 17 ILE B C 1
ATOM 2723 O O . ILE B 1 17 ? 5.116 14.500 -38.571 1.00 36.47 17 ILE B O 1
ATOM 2739 N N . GLY B 1 18 ? 5.440 16.685 -38.185 1.00 41.10 18 GLY B N 1
ATOM 2740 C CA . GLY B 1 18 ? 6.862 16.591 -38.446 1.00 44.84 18 GLY B CA 1
ATOM 2741 C C . GLY B 1 18 ? 7.610 15.897 -37.309 1.00 46.47 18 GLY B C 1
ATOM 2742 O O . GLY B 1 18 ? 7.049 15.470 -36.299 1.00 46.89 18 GLY B O 1
ATOM 2746 N N . THR B 1 19 ? 8.920 15.805 -37.482 1.00 45.26 19 THR B N 1
ATOM 2747 C CA . THR B 1 19 ? 9.757 15.122 -36.510 1.00 42.15 19 THR B CA 1
ATOM 2748 C C . THR B 1 19 ? 9.773 15.873 -35.189 1.00 42.25 19 THR B C 1
ATOM 2749 O O . THR B 1 19 ? 10.029 17.079 -35.150 1.00 42.54 19 THR B O 1
ATOM 2760 N N . ILE B 1 20 ? 9.547 15.140 -34.104 1.00 38.58 20 ILE B N 1
ATOM 2761 C CA . ILE B 1 20 ? 9.505 15.702 -32.760 1.00 36.70 20 ILE B CA 1
ATOM 2762 C C . ILE B 1 20 ? 10.875 15.535 -32.108 1.00 40.13 20 ILE B C 1
ATOM 2763 O O . ILE B 1 20 ? 11.389 14.419 -31.954 1.00 42.15 20 ILE B O 1
ATOM 2779 N N . VAL B 1 21 ? 11.455 16.648 -31.727 1.00 39.74 21 VAL B N 1
ATOM 2780 C CA . VAL B 1 21 ? 12.760 16.687 -31.089 1.00 42.56 21 VAL B CA 1
ATOM 2781 C C . VAL B 1 21 ? 12.572 16.541 -29.590 1.00 42.00 21 VAL B C 1
ATOM 2782 O O . VAL B 1 21 ? 11.674 17.150 -28.999 1.00 43.31 21 VAL B O 1
ATOM 2795 N N . VAL B 1 22 ? 13.410 15.717 -28.977 1.00 40.92 22 VAL B N 1
ATOM 2796 C CA . VAL B 1 22 ? 13.440 15.557 -27.534 1.00 41.97 22 VAL B CA 1
ATOM 2797 C C . VAL B 1 22 ? 14.872 15.779 -27.084 1.00 42.13 22 VAL B C 1
ATOM 2798 O O . VAL B 1 22 ? 15.802 15.248 -27.698 1.00 44.40 22 VAL B O 1
ATOM 2811 N N . ARG B 1 23 ? 15.053 16.557 -26.029 1.00 39.76 23 ARG B N 1
ATOM 2812 C CA . ARG B 1 23 ? 16.386 16.833 -25.512 1.00 41.62 23 ARG B CA 1
ATOM 2813 C C . ARG B 1 23 ? 16.486 16.361 -24.063 1.00 41.15 23 ARG B C 1
ATOM 2814 O O . ARG B 1 23 ? 15.485 16.345 -23.349 1.00 39.47 23 ARG B O 1
ATOM 2835 N N . PRO B 1 24 ? 17.677 15.950 -23.610 1.00 45.14 24 PRO B N 1
ATOM 2836 C CA . PRO B 1 24 ? 17.810 15.473 -22.218 1.00 43.17 24 PRO B CA 1
ATOM 2837 C C . PRO B 1 24 ? 17.317 16.449 -21.168 1.00 43.51 24 PRO B C 1
ATOM 2838 O O . PRO B 1 24 ? 16.705 16.034 -20.175 1.00 42.44 24 PRO B O 1
ATOM 2849 N N . THR B 1 25 ? 17.600 17.739 -21.345 1.00 43.13 25 THR B N 1
ATOM 2850 C CA . THR B 1 25 ? 17.212 18.749 -20.371 1.00 45.07 25 THR B CA 1
ATOM 2851 C C . THR B 1 25 ? 15.741 19.131 -20.451 1.00 42.88 25 THR B C 1
ATOM 2852 O O . THR B 1 25 ? 15.265 19.852 -19.574 1.00 42.59 25 THR B O 1
ATOM 2863 N N . ASP B 1 26 ? 15.011 18.688 -21.466 1.00 42.82 26 ASP B N 1
ATOM 2864 C CA . ASP B 1 26 ? 13.567 18.856 -21.444 1.00 40.83 26 ASP B CA 1
ATOM 2865 C C . ASP B 1 26 ? 13.011 18.225 -20.171 1.00 38.82 26 ASP B C 1
ATOM 2866 O O . ASP B 1 26 ? 13.286 17.052 -19.897 1.00 39.36 26 ASP B O 1
ATOM 2875 N N . PRO B 1 27 ? 12.238 18.960 -19.375 1.00 38.38 27 PRO B N 1
ATOM 2876 C CA . PRO B 1 27 ? 11.727 18.382 -18.128 1.00 38.50 27 PRO B CA 1
ATOM 2877 C C . PRO B 1 27 ? 10.552 17.452 -18.369 1.00 37.62 27 PRO B C 1
ATOM 2878 O O . PRO B 1 27 ? 9.805 17.580 -19.347 1.00 37.37 27 PRO B O 1
ATOM 2889 N N . ILE B 1 28 ? 10.425 16.477 -17.462 1.00 33.18 28 ILE B N 1
ATOM 2890 C CA . ILE B 1 28 ? 9.286 15.580 -17.509 1.00 32.35 28 ILE B CA 1
ATOM 2891 C C . ILE B 1 28 ? 8.017 16.408 -17.466 1.00 34.92 28 ILE B C 1
ATOM 2892 O O . ILE B 1 28 ? 7.855 17.277 -16.607 1.00 35.96 28 ILE B O 1
ATOM 2908 N N . GLY B 1 29 ? 7.113 16.155 -18.408 1.00 33.47 29 GLY B N 1
ATOM 2909 C CA . GLY B 1 29 ? 5.860 16.874 -18.493 1.00 30.22 29 GLY B CA 1
ATOM 2910 C C . GLY B 1 29 ? 5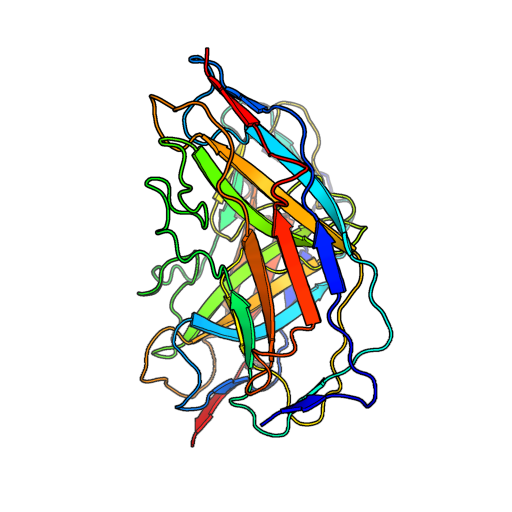.817 17.882 -19.610 1.00 26.33 29 GLY B C 1
ATOM 2911 O O . GLY B 1 29 ? 4.734 18.325 -19.972 1.00 29.17 29 GLY B O 1
ATOM 2915 N N . THR B 1 30 ? 6.949 18.251 -20.177 1.00 25.99 30 THR B N 1
ATOM 2916 C CA . THR B 1 30 ? 6.937 19.246 -21.236 1.00 30.93 30 THR B CA 1
ATOM 2917 C C . THR B 1 30 ? 6.176 18.738 -22.454 1.00 30.68 30 THR B C 1
ATOM 2918 O O . THR B 1 30 ? 6.273 17.571 -22.846 1.00 31.05 30 THR B O 1
ATOM 2929 N N . VAL B 1 31 ? 5.349 19.617 -23.001 1.00 29.84 31 VAL B N 1
ATOM 2930 C CA . VAL B 1 31 ? 4.737 19.424 -24.304 1.00 31.44 31 VAL B CA 1
ATOM 2931 C C . VAL B 1 31 ? 5.833 19.586 -25.349 1.00 32.01 31 VAL B C 1
ATOM 2932 O O . VAL B 1 31 ? 6.221 20.709 -25.704 1.00 30.15 31 VAL B O 1
ATOM 2945 N N . LEU B 1 32 ? 6.331 18.461 -25.862 1.00 32.55 32 LEU B N 1
ATOM 2946 C CA . LEU B 1 32 ? 7.410 18.516 -26.839 1.00 33.14 32 LEU B CA 1
ATOM 2947 C C . LEU B 1 32 ? 6.939 19.090 -28.157 1.00 29.55 32 LEU B C 1
ATOM 2948 O O . LEU B 1 32 ? 7.736 19.712 -28.874 1.00 26.17 32 LEU B O 1
ATOM 2964 N N . GLN B 1 33 ? 5.665 18.869 -28.496 1.00 29.98 33 GLN B N 1
ATOM 2965 C CA . GLN B 1 33 ? 5.085 19.353 -29.739 1.00 32.27 33 GLN B CA 1
ATOM 2966 C C . GLN B 1 33 ? 3.570 19.382 -29.621 1.00 30.75 33 GLN B C 1
ATOM 2967 O O . GLN B 1 33 ? 2.963 18.459 -29.072 1.00 31.73 33 GLN B O 1
ATOM 2981 N N . LYS B 1 34 ? 2.964 20.451 -30.134 1.00 32.66 34 LYS B N 1
ATOM 2982 C CA . LYS B 1 34 ? 1.506 20.591 -30.171 1.00 35.02 34 LYS B CA 1
ATOM 2983 C C . LYS B 1 34 ? 1.062 20.816 -31.609 1.00 35.85 34 LYS B C 1
ATOM 2984 O O . LYS B 1 34 ? 1.503 21.773 -32.252 1.00 39.65 34 LYS B O 1
ATOM 3003 N N . ASN B 1 35 ? 0.191 19.952 -32.117 1.00 33.71 35 ASN B N 1
ATOM 3004 C CA . ASN B 1 35 ? -0.297 20.119 -33.480 1.00 33.45 35 ASN B CA 1
ATOM 3005 C C . ASN B 1 35 ? -1.807 20.265 -33.482 1.00 31.98 35 ASN B C 1
ATOM 3006 O O . ASN B 1 35 ? -2.519 19.540 -32.770 1.00 31.85 35 ASN B O 1
ATOM 3017 N N . THR B 1 36 ? -2.279 21.218 -34.279 1.00 31.93 36 THR B N 1
ATOM 3018 C CA . THR B 1 36 ? -3.690 21.568 -34.381 1.00 34.94 36 THR B CA 1
ATOM 3019 C C . THR B 1 36 ? -4.179 21.266 -35.794 1.00 35.24 36 THR B C 1
ATOM 3020 O O . THR B 1 36 ? -3.510 21.604 -36.777 1.00 36.11 36 THR B O 1
ATOM 3031 N N . PHE B 1 37 ? -5.324 20.598 -35.889 1.00 33.97 37 PHE B N 1
ATOM 3032 C CA . PHE B 1 37 ? -5.906 20.185 -37.160 1.00 32.60 37 PHE B CA 1
ATOM 3033 C C . PHE B 1 37 ? -7.323 20.726 -37.214 1.00 34.16 37 PHE B C 1
ATOM 3034 O O . PHE B 1 37 ? -8.047 20.693 -36.209 1.00 32.05 37 PHE B O 1
ATOM 3051 N N . THR B 1 38 ? -7.706 21.255 -38.369 1.00 30.83 38 THR B N 1
ATOM 3052 C CA . THR B 1 38 ? -9.060 21.762 -38.534 1.00 34.27 38 THR B CA 1
ATOM 3053 C C . THR B 1 38 ? -10.048 20.610 -38.437 1.00 30.81 38 THR B C 1
ATOM 3054 O O . THR B 1 38 ? -9.844 19.555 -39.027 1.00 30.34 38 THR B O 1
ATOM 3065 N N . ILE B 1 39 ? -11.099 20.786 -37.663 1.00 35.79 39 ILE B N 1
ATOM 3066 C CA . ILE B 1 39 ? -12.243 19.886 -37.702 1.00 33.69 39 ILE B CA 1
ATOM 3067 C C . ILE B 1 39 ? -13.243 20.527 -38.650 1.00 32.49 39 ILE B C 1
ATOM 3068 O O . ILE B 1 39 ? -13.728 21.639 -38.391 1.00 29.71 39 ILE B O 1
ATOM 3084 N N . SER B 1 40 ? -13.498 19.865 -39.774 1.00 31.88 40 SER B N 1
ATOM 3085 C CA . SER B 1 40 ? -14.328 20.386 -40.853 1.00 33.16 40 SER B CA 1
ATOM 3086 C C . SER B 1 40 ? -15.557 19.494 -40.955 1.00 32.38 40 SER B C 1
ATOM 3087 O O . SER B 1 40 ? -15.519 18.452 -41.619 1.00 28.11 40 SER B O 1
ATOM 3095 N N . PRO B 1 41 ? -16.647 19.808 -40.271 1.00 33.28 41 PRO B N 1
ATOM 3096 C CA . PRO B 1 41 ? -17.781 18.880 -40.252 1.00 31.77 41 PRO B CA 1
ATOM 3097 C C . PRO B 1 41 ? -18.548 18.882 -41.561 1.00 34.62 41 PRO B C 1
ATOM 3098 O O . PRO B 1 41 ? -18.486 19.816 -42.362 1.00 36.09 41 PRO B O 1
ATOM 3109 N N . ASN B 1 42 ? -19.287 17.793 -41.766 1.00 36.73 42 ASN B N 1
ATOM 3110 C CA . ASN B 1 42 ? -20.276 17.650 -42.827 1.00 35.92 42 ASN B CA 1
ATOM 3111 C C . ASN B 1 42 ? -21.652 17.725 -42.141 1.00 38.15 42 ASN B C 1
ATOM 3112 O O . ASN B 1 42 ? -21.754 18.160 -40.983 1.00 39.74 42 ASN B O 1
ATOM 3123 N N . ASN B 1 43 ? -22.694 17.319 -42.846 1.00 38.42 43 ASN B N 1
ATOM 3124 C CA . ASN B 1 43 ? -24.040 17.496 -42.310 1.00 39.38 43 ASN B CA 1
ATOM 3125 C C . ASN B 1 43 ? -24.513 16.316 -41.466 1.00 38.81 43 ASN B C 1
ATOM 3126 O O . ASN B 1 43 ? -25.701 16.243 -41.140 1.00 38.87 43 ASN B O 1
ATOM 3137 N N . SER B 1 44 ? -23.618 15.391 -41.118 1.00 40.06 44 SER B N 1
ATOM 3138 C CA . SER B 1 44 ? -23.989 14.229 -40.314 1.00 40.11 44 SER B CA 1
ATOM 3139 C C . SER B 1 44 ? -24.618 14.650 -38.995 1.00 41.35 44 SER B C 1
ATOM 3140 O O . SER B 1 44 ? -24.138 15.578 -38.330 1.00 42.58 44 SER B O 1
ATOM 3148 N N . THR B 1 45 ? -25.687 13.938 -38.607 1.00 42.12 45 THR B N 1
ATOM 3149 C CA . THR B 1 45 ? -26.342 14.148 -37.320 1.00 43.53 45 THR B CA 1
ATOM 3150 C C . THR B 1 45 ? -26.656 12.821 -36.645 1.00 41.04 45 THR B C 1
ATOM 3151 O O . THR B 1 45 ? -26.833 11.797 -37.309 1.00 38.15 45 THR B O 1
ATOM 3162 N N . ALA B 1 46 ? -26.752 12.864 -35.309 1.00 40.18 46 ALA B N 1
ATOM 3163 C CA . ALA B 1 46 ? -27.203 11.746 -34.493 1.00 40.95 46 ALA B CA 1
ATOM 3164 C C . ALA B 1 46 ? -28.314 12.207 -33.555 1.00 40.85 46 ALA B C 1
ATOM 3165 O O . ALA B 1 46 ? -28.259 13.310 -33.010 1.00 42.70 46 ALA B O 1
ATOM 3172 N N . THR B 1 47 ? -29.310 11.347 -33.361 1.00 42.26 47 THR B N 1
ATOM 3173 C CA . THR B 1 47 ? -30.424 11.612 -32.460 1.00 45.29 47 THR B CA 1
ATOM 3174 C C . THR B 1 47 ? -30.661 10.356 -31.635 1.00 46.16 47 THR B C 1
ATOM 3175 O O . THR B 1 47 ? -30.830 9.267 -32.192 1.00 46.78 47 THR B O 1
ATOM 3186 N N . CYS B 1 48 ? -30.654 10.507 -30.320 1.00 48.54 48 CYS B N 1
ATOM 3187 C CA . CYS B 1 48 ? -30.864 9.412 -29.385 1.00 52.45 48 CYS B CA 1
ATOM 3188 C C . CYS B 1 48 ? -32.171 9.639 -28.634 1.00 56.52 48 CYS B C 1
ATOM 3189 O O . CYS B 1 48 ? -32.703 10.751 -28.600 1.00 56.62 48 CYS B O 1
ATOM 3196 N N . ASN B 1 49 ? -32.702 8.568 -28.036 1.00 58.14 49 ASN B N 1
ATOM 3197 C CA . ASN B 1 49 ? -34.022 8.651 -27.422 1.00 58.83 49 ASN B CA 1
ATOM 3198 C C . ASN B 1 49 ? -34.083 8.129 -25.990 1.00 59.86 49 ASN B C 1
ATOM 3199 O O . ASN B 1 49 ? -35.190 7.967 -25.458 1.00 62.57 49 ASN B O 1
ATOM 3210 N N . ARG B 1 50 ? -32.942 7.877 -25.349 1.00 57.85 50 ARG B N 1
ATOM 3211 C CA . ARG B 1 50 ? -32.900 7.422 -23.967 1.00 58.38 50 ARG B CA 1
ATOM 3212 C C . ARG B 1 50 ? -31.891 8.260 -23.195 1.00 57.71 50 ARG B C 1
ATOM 3213 O O . ARG B 1 50 ? -30.867 8.679 -23.745 1.00 57.23 50 ARG B O 1
ATOM 3234 N N . ALA B 1 51 ? -32.187 8.493 -21.907 1.00 55.90 51 ALA B N 1
ATOM 3235 C CA . ALA B 1 51 ? -31.314 9.314 -21.074 1.00 54.71 51 ALA B CA 1
ATOM 3236 C C . ALA B 1 51 ? -29.944 8.670 -20.873 1.00 52.68 51 ALA B C 1
ATOM 3237 O O . ALA B 1 51 ? -28.949 9.377 -20.654 1.00 51.70 51 ALA B O 1
ATOM 3244 N N . SER B 1 52 ? -29.879 7.334 -20.942 1.00 50.34 52 SER B N 1
ATOM 3245 C CA . SER B 1 52 ? -28.642 6.583 -20.801 1.00 47.06 52 SER B CA 1
ATOM 3246 C C . SER B 1 52 ? -27.773 6.607 -22.055 1.00 49.23 52 SER B C 1
ATOM 3247 O O . SER B 1 52 ? -26.645 6.105 -22.008 1.00 50.21 52 SER B O 1
ATOM 3255 N N . ASP B 1 53 ? -28.266 7.151 -23.166 1.00 48.59 53 ASP B N 1
ATOM 3256 C CA . ASP B 1 53 ? -27.449 7.279 -24.365 1.00 49.14 53 ASP B CA 1
ATOM 3257 C C . ASP B 1 53 ? -26.393 8.367 -24.171 1.00 48.29 53 ASP B C 1
ATOM 3258 O O . ASP B 1 53 ? -26.574 9.324 -23.410 1.00 49.36 53 ASP B O 1
ATOM 3267 N N . GLN B 1 54 ? -25.265 8.183 -24.853 1.00 46.85 54 GLN B N 1
ATOM 3268 C CA . GLN B 1 54 ? -24.069 8.954 -24.578 1.00 45.72 54 GLN B CA 1
ATOM 3269 C C . GLN B 1 54 ? -23.254 9.154 -25.844 1.00 42.50 54 GLN B C 1
ATOM 3270 O O . GLN B 1 54 ? -23.407 8.430 -26.829 1.00 42.66 54 GLN B O 1
ATOM 3284 N N . ILE B 1 55 ? -22.357 10.120 -25.789 1.00 40.94 55 ILE B N 1
ATOM 3285 C CA . ILE B 1 55 ? -21.299 10.255 -26.775 1.00 39.87 55 ILE B CA 1
ATOM 3286 C C . ILE B 1 55 ? -19.992 9.981 -26.046 1.00 38.70 55 ILE B C 1
ATOM 3287 O O . ILE B 1 55 ? -19.821 10.350 -24.875 1.00 39.48 55 ILE B O 1
ATOM 3303 N N . THR B 1 56 ? -19.090 9.296 -26.733 1.00 35.00 56 THR B N 1
ATOM 3304 C CA . THR B 1 56 ? -17.868 8.758 -26.162 1.00 30.81 56 THR B CA 1
ATOM 3305 C C . THR B 1 56 ? -16.684 9.252 -26.965 1.00 29.94 56 THR B C 1
ATOM 3306 O O . THR B 1 56 ? -16.652 9.096 -28.194 1.00 33.02 56 THR B O 1
ATOM 3317 N N . ALA B 1 57 ? -15.730 9.857 -26.269 1.00 29.55 57 ALA B N 1
ATOM 3318 C CA . ALA B 1 57 ? -14.410 10.181 -26.796 1.00 30.44 57 ALA B CA 1
ATOM 3319 C C . ALA B 1 57 ? -13.445 9.114 -26.285 1.00 32.99 57 ALA B C 1
ATOM 3320 O O . ALA B 1 57 ? -13.270 8.983 -25.067 1.00 29.64 57 ALA B O 1
ATOM 3327 N N . ALA B 1 58 ? -12.833 8.338 -27.196 1.00 31.37 58 ALA B N 1
ATOM 3328 C CA . ALA B 1 58 ? -12.058 7.182 -26.760 1.00 27.73 58 ALA B CA 1
ATOM 3329 C C . ALA B 1 58 ? -10.719 7.087 -27.480 1.00 29.55 58 ALA B C 1
ATOM 3330 O O . ALA B 1 58 ? -10.476 7.738 -28.495 1.00 31.51 58 ALA B O 1
ATOM 3337 N N . LEU B 1 59 ? -9.854 6.226 -26.941 1.00 29.17 59 LEU B N 1
ATOM 3338 C CA . LEU B 1 59 ? -8.468 6.065 -27.384 1.00 31.24 59 LEU B CA 1
ATOM 3339 C C . LEU B 1 59 ? -8.315 4.599 -27.757 1.00 31.29 59 LEU B C 1
ATOM 3340 O O . LEU B 1 59 ? -7.938 3.761 -26.911 1.00 29.22 59 LEU B O 1
ATOM 3356 N N . PRO B 1 60 ? -8.604 4.244 -29.016 1.00 28.18 60 PRO B N 1
ATOM 3357 C CA . PRO B 1 60 ? -8.708 2.822 -29.393 1.00 29.34 60 PRO B CA 1
ATOM 3358 C C . PRO B 1 60 ? -7.408 2.042 -29.320 1.00 32.70 60 PRO B C 1
ATOM 3359 O O . PRO B 1 60 ? -7.481 0.812 -29.222 1.00 34.89 60 PRO B O 1
ATOM 3370 N N . LEU B 1 61 ? -6.230 2.677 -29.360 1.00 32.24 61 LEU B N 1
ATOM 3371 C CA . LEU B 1 61 ? -5.005 1.901 -29.159 1.00 31.25 61 LEU B CA 1
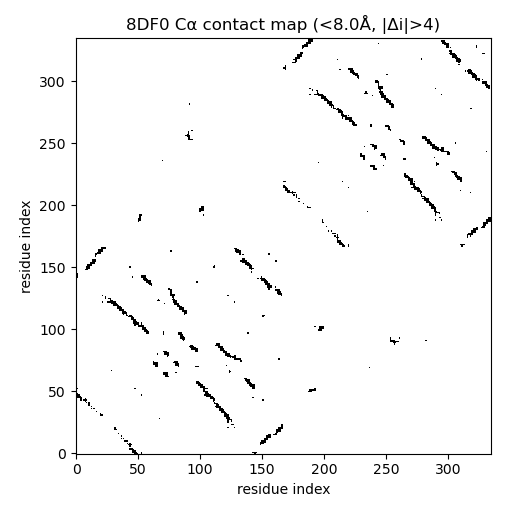ATOM 3372 C C . LEU B 1 61 ? -4.877 1.397 -27.722 1.00 31.63 61 LEU B C 1
ATOM 3373 O O . LEU B 1 61 ? -4.077 0.489 -27.465 1.00 31.34 61 LEU B O 1
ATOM 3389 N N A ASN B 1 62 ? -5.635 1.996 -26.799 0.46 31.04 62 ASN B N 1
ATOM 3390 N N B ASN B 1 62 ? -5.638 1.952 -26.780 0.54 31.06 62 ASN B N 1
ATOM 3391 C CA A ASN B 1 62 ? -5.794 1.500 -25.434 0.46 31.42 62 ASN B CA 1
ATOM 3392 C CA B ASN B 1 62 ? -5.777 1.356 -25.448 0.54 31.62 62 ASN B CA 1
ATOM 3393 C C A ASN B 1 62 ? -4.447 1.320 -24.741 0.46 30.89 62 ASN B C 1
ATOM 3394 C C B ASN B 1 62 ? -4.453 1.337 -24.687 0.54 30.93 62 ASN B C 1
ATOM 3395 O O A ASN B 1 62 ? -4.232 0.376 -23.984 0.46 30.43 62 ASN B O 1
ATOM 3396 O O B ASN B 1 62 ? -4.255 0.507 -23.803 0.54 30.24 62 ASN B O 1
ATOM 3417 N N . TYR B 1 63 ? -3.526 2.242 -24.999 1.00 31.28 63 TYR B N 1
ATOM 3418 C CA . TYR B 1 63 ? -2.319 2.328 -24.185 1.00 32.76 63 TYR B CA 1
ATOM 3419 C C . TYR B 1 63 ? -2.707 2.847 -22.801 1.00 30.15 63 TYR B C 1
ATOM 3420 O O . TYR B 1 63 ? -3.684 3.587 -22.669 1.00 28.29 63 TYR B O 1
ATOM 3438 N N . PRO B 1 64 ? -1.971 2.471 -21.756 1.00 31.59 64 PRO B N 1
ATOM 3439 C CA . PRO B 1 64 ? -2.320 2.927 -20.406 1.00 30.35 64 PRO B CA 1
ATOM 3440 C C . PRO B 1 64 ? -1.993 4.394 -20.220 1.00 31.90 64 PRO B C 1
ATOM 3441 O O . PRO B 1 64 ? -1.173 4.980 -20.932 1.00 35.55 64 PRO B O 1
ATOM 3452 N N . VAL B 1 65 ? -2.639 4.988 -19.222 1.00 32.82 65 VAL B N 1
ATOM 3453 C CA . VAL B 1 65 ? -2.270 6.329 -18.806 1.00 33.25 65 VAL B CA 1
ATOM 3454 C C . VAL B 1 65 ? -0.811 6.301 -18.396 1.00 32.14 65 VAL B C 1
ATOM 3455 O O . VAL B 1 65 ? -0.339 5.325 -17.794 1.00 30.10 65 VAL B O 1
ATOM 3468 N N . SER B 1 66 ? -0.075 7.348 -18.769 1.00 33.65 66 SER B N 1
ATOM 3469 C CA . SER B 1 66 ? 1.359 7.404 -18.520 1.00 33.73 66 SER B CA 1
ATOM 3470 C C . SER B 1 66 ? 1.626 7.614 -17.035 1.00 35.87 66 SER B C 1
ATOM 3471 O O . SER B 1 66 ? 0.734 7.943 -16.255 1.00 33.51 66 SER B O 1
ATOM 3479 N N . SER B 1 67 ? 2.886 7.433 -16.652 1.00 39.51 67 SER B N 1
ATOM 3480 C CA . SER B 1 67 ? 3.267 7.626 -15.261 1.00 42.26 67 SER B CA 1
ATOM 3481 C C . SER B 1 67 ? 2.946 9.026 -14.745 1.00 43.86 67 SER B C 1
ATOM 3482 O O . SER B 1 67 ? 2.772 9.185 -13.532 1.00 45.57 67 SER B O 1
ATOM 3490 N N . ILE B 1 68 ? 2.831 10.043 -15.621 1.00 38.41 68 ILE B N 1
ATOM 3491 C CA . ILE B 1 68 ? 2.559 11.388 -15.127 1.00 38.48 68 ILE B CA 1
ATOM 3492 C C . ILE B 1 68 ? 1.071 11.734 -15.122 1.00 35.68 68 ILE B C 1
ATOM 3493 O O . ILE B 1 68 ? 0.716 12.871 -14.788 1.00 36.48 68 ILE B O 1
ATOM 3509 N N . GLY B 1 69 ? 0.190 10.800 -15.475 1.00 33.31 69 GLY B N 1
ATOM 3510 C CA . GLY B 1 69 ? -1.227 11.121 -15.430 1.00 32.08 69 GLY B CA 1
ATOM 3511 C C . GLY B 1 69 ? -1.589 12.305 -16.310 1.00 35.37 69 GLY B C 1
ATOM 3512 O O . GLY B 1 69 ? -1.070 12.470 -17.430 1.00 33.47 69 GLY B O 1
ATOM 3516 N N . ASN B 1 70 ? -2.520 13.132 -15.802 1.00 35.26 70 ASN B N 1
ATOM 3517 C CA . ASN B 1 70 ? -2.985 14.358 -16.466 1.00 35.24 70 ASN B CA 1
ATOM 3518 C C . ASN B 1 70 ? -3.456 14.095 -17.895 1.00 33.48 70 ASN B C 1
ATOM 3519 O O . ASN B 1 70 ? -3.253 14.915 -18.801 1.00 32.32 70 ASN B O 1
ATOM 3530 N N . ASN B 1 71 ? -4.122 12.952 -18.082 1.00 30.00 71 ASN B N 1
ATOM 3531 C CA . ASN B 1 71 ? -4.652 12.517 -19.373 1.00 32.13 71 ASN B CA 1
ATOM 3532 C C . ASN B 1 71 ? -3.568 12.367 -20.430 1.00 30.49 71 ASN B C 1
ATOM 3533 O O . ASN B 1 71 ? -3.837 12.462 -21.636 1.00 32.03 71 ASN B O 1
ATOM 3544 N N . VAL B 1 72 ? -2.345 12.109 -19.997 1.00 30.61 72 VAL B N 1
ATOM 3545 C CA . VAL B 1 72 ? -1.253 11.811 -20.911 1.00 32.95 72 VAL B CA 1
ATOM 3546 C C . VAL B 1 72 ? -1.076 10.301 -20.972 1.00 30.86 72 VAL B C 1
ATOM 3547 O O . VAL B 1 72 ? -0.743 9.656 -19.968 1.00 28.11 72 VAL B O 1
ATOM 3560 N N . TYR B 1 73 ? -1.287 9.751 -22.162 1.00 30.78 73 TYR B N 1
ATOM 3561 C CA . TYR B 1 73 ? -1.271 8.317 -22.404 1.00 30.34 73 TYR B CA 1
ATOM 3562 C C . TYR B 1 73 ? 0.058 7.876 -23.001 1.00 31.89 73 TYR B C 1
ATOM 3563 O O . TYR B 1 73 ? 0.687 8.600 -23.786 1.00 31.12 73 TYR B O 1
ATOM 3581 N N . ALA B 1 74 ? 0.512 6.707 -22.558 1.00 28.66 74 ALA B N 1
ATOM 3582 C CA . ALA B 1 74 ? 1.761 6.136 -23.012 1.00 30.21 74 ALA B CA 1
ATOM 3583 C C . ALA B 1 74 ? 1.659 5.798 -24.494 1.00 31.98 74 ALA B C 1
ATOM 3584 O O . ALA B 1 74 ? 0.567 5.732 -25.071 1.00 30.34 74 ALA B O 1
ATOM 3591 N N . THR B 1 75 ? 2.821 5.623 -25.124 1.00 33.15 75 THR B N 1
ATOM 3592 C CA . THR B 1 75 ? 2.852 5.221 -26.522 1.00 32.26 75 THR B CA 1
ATOM 3593 C C . THR B 1 75 ? 3.779 4.029 -26.684 1.00 31.89 75 THR B C 1
ATOM 3594 O O . THR B 1 75 ? 4.205 3.420 -25.694 1.00 28.11 75 THR B O 1
ATOM 3605 N N . ASN B 1 76 ? 4.086 3.685 -27.938 1.00 33.15 76 ASN B N 1
ATOM 3606 C CA . ASN B 1 76 ? 5.078 2.651 -28.197 1.00 32.76 76 ASN B CA 1
ATOM 3607 C C . ASN B 1 76 ? 6.501 3.139 -27.942 1.00 30.44 76 ASN B C 1
ATOM 3608 O O . ASN B 1 76 ? 7.425 2.317 -27.903 1.00 34.31 76 ASN B O 1
ATOM 3619 N N . ILE B 1 77 ? 6.708 4.432 -27.751 1.00 29.91 77 ILE B N 1
ATOM 3620 C CA . ILE B 1 77 ? 8.045 4.980 -27.538 1.00 32.75 77 ILE B CA 1
ATOM 3621 C C . ILE B 1 77 ? 8.212 5.273 -26.050 1.00 32.29 77 ILE B C 1
ATOM 3622 O O . ILE B 1 77 ? 7.463 6.105 -25.517 1.00 30.78 77 ILE B O 1
ATOM 3638 N N . PRO B 1 78 ? 9.172 4.643 -25.354 1.00 32.84 78 PRO B N 1
ATOM 3639 C CA . PRO B 1 78 ? 9.325 4.923 -23.920 1.00 33.37 78 PRO B CA 1
ATOM 3640 C C . PRO B 1 78 ? 9.585 6.397 -23.645 1.00 35.19 78 PRO B C 1
ATOM 3641 O O . PRO B 1 78 ? 10.319 7.074 -24.370 1.00 35.21 78 PRO B O 1
ATOM 3652 N N . GLY B 1 79 ? 8.955 6.893 -22.584 1.00 35.06 79 GLY B N 1
ATOM 3653 C CA . GLY B 1 79 ? 9.123 8.274 -22.168 1.00 36.72 79 GLY B CA 1
ATOM 3654 C C . GLY B 1 79 ? 8.381 9.289 -23.002 1.00 35.34 79 GLY B C 1
ATOM 3655 O O . GLY B 1 79 ? 8.543 10.494 -22.779 1.00 35.30 79 GLY B O 1
ATOM 3659 N N . ILE B 1 80 ? 7.560 8.835 -23.943 1.00 34.01 80 ILE B N 1
ATOM 3660 C CA . ILE B 1 80 ? 6.797 9.698 -24.838 1.00 31.08 80 ILE B CA 1
ATOM 3661 C C . ILE B 1 80 ? 5.320 9.360 -24.691 1.00 31.01 80 ILE B C 1
ATOM 3662 O O . ILE B 1 80 ? 4.906 8.209 -24.904 1.00 31.46 80 ILE B O 1
ATOM 3678 N N . GLY B 1 81 ? 4.525 10.367 -24.327 1.00 26.28 81 GLY B N 1
ATOM 3679 C CA . GLY B 1 81 ? 3.094 10.220 -24.232 1.00 26.88 81 GLY B CA 1
ATOM 3680 C C . GLY B 1 81 ? 2.375 11.162 -25.176 1.00 26.51 81 GLY B C 1
ATOM 3681 O O . GLY B 1 81 ? 2.984 12.036 -25.834 1.00 27.27 81 GLY B O 1
ATOM 3685 N N . ILE B 1 82 ? 1.062 10.971 -25.243 1.00 25.09 82 ILE B N 1
ATOM 3686 C CA . ILE B 1 82 ? 0.187 11.774 -26.081 1.00 29.46 82 ILE B CA 1
ATOM 3687 C C . ILE B 1 82 ? -1.028 12.209 -25.276 1.00 28.99 82 ILE B C 1
ATOM 3688 O O . ILE B 1 82 ? -1.482 11.528 -24.351 1.00 30.10 82 ILE B O 1
ATOM 3704 N N . ARG B 1 83 ? -1.554 13.359 -25.643 1.00 27.44 83 ARG B N 1
ATOM 3705 C CA . ARG B 1 83 ? -2.785 13.865 -25.066 1.00 27.10 83 ARG B CA 1
ATOM 3706 C C . ARG B 1 83 ? -3.563 14.496 -26.200 1.00 26.30 83 ARG B C 1
ATOM 3707 O O . ARG B 1 83 ? -2.981 15.184 -27.043 1.00 25.37 83 ARG B O 1
ATOM 3728 N N . LEU B 1 84 ? -4.870 14.248 -26.222 1.00 28.32 84 LEU B N 1
ATOM 3729 C CA . LEU B 1 84 ? -5.720 14.635 -27.331 1.00 27.32 84 LEU B CA 1
ATOM 3730 C C . LEU B 1 84 ? -6.950 15.356 -26.805 1.00 29.04 84 LEU B C 1
ATOM 3731 O O . LEU B 1 84 ? -7.436 15.066 -25.705 1.00 30.15 84 LEU B O 1
ATOM 3747 N N . TYR B 1 85 ? -7.451 16.296 -27.607 1.00 26.70 85 TYR B N 1
ATOM 3748 C CA . TYR B 1 85 ? -8.727 16.920 -27.294 1.00 30.70 85 TYR B CA 1
ATOM 3749 C C . TYR B 1 85 ? -9.299 17.608 -28.519 1.00 27.87 85 TYR B C 1
ATOM 3750 O O . TYR B 1 85 ? -8.610 17.854 -29.503 1.00 27.58 85 TYR B O 1
ATOM 3768 N N . ARG B 1 86 ? -10.579 17.946 -28.424 1.00 30.76 86 ARG B N 1
ATOM 3769 C CA . ARG B 1 86 ? -11.239 18.794 -29.403 1.00 32.90 86 ARG B CA 1
ATOM 3770 C C . ARG B 1 86 ? -11.473 20.186 -28.839 1.00 32.57 86 ARG B C 1
ATOM 3771 O O . ARG B 1 86 ? -11.577 20.362 -27.627 1.00 32.35 86 ARG B O 1
ATOM 3792 N N . GLU B 1 87 ? -11.556 21.160 -29.746 1.00 33.57 87 GLU B N 1
ATOM 3793 C CA . GLU B 1 87 ? -11.976 22.524 -29.477 1.00 35.49 87 GLU B CA 1
ATOM 3794 C C . GLU B 1 87 ? -13.108 22.848 -30.448 1.00 37.53 87 GLU B C 1
ATOM 3795 O O . GLU B 1 87 ? -13.073 22.451 -31.619 1.00 34.93 87 GLU B O 1
ATOM 3807 N N . ALA B 1 88 ? -14.124 23.540 -29.951 1.00 38.01 88 ALA B N 1
ATOM 3808 C CA . ALA B 1 88 ? -15.260 23.949 -30.759 1.00 37.90 88 ALA B CA 1
ATOM 3809 C C . ALA B 1 88 ? -15.327 25.467 -30.732 1.00 41.09 88 ALA B C 1
ATOM 3810 O O . ALA B 1 88 ? -15.195 26.081 -29.662 1.00 41.46 88 ALA B O 1
ATOM 3817 N N . PHE B 1 89 ? -15.514 26.073 -31.903 1.00 40.88 89 PHE B N 1
ATOM 3818 C CA . PHE B 1 89 ? -15.654 27.522 -31.951 1.00 42.72 89 PHE B CA 1
ATOM 3819 C C . PHE B 1 89 ? -16.778 27.973 -31.029 1.00 45.13 89 PHE B C 1
ATOM 3820 O O . PHE B 1 89 ? -17.833 27.338 -30.947 1.00 45.17 89 PHE B O 1
ATOM 3837 N N . ASP B 1 90 ? -16.521 29.076 -30.319 1.00 48.42 90 ASP B N 1
ATOM 3838 C CA . ASP B 1 90 ? -17.487 29.752 -29.450 1.00 52.19 90 ASP B CA 1
ATOM 3839 C C . ASP B 1 90 ? -18.096 28.828 -28.399 1.00 49.99 90 ASP B C 1
ATOM 3840 O O . ASP B 1 90 ? -19.204 29.064 -27.913 1.00 48.45 90 ASP B O 1
ATOM 3849 N N . SER B 1 91 ? -17.356 27.807 -27.983 1.00 50.15 91 SER B N 1
ATOM 3850 C CA . SER B 1 91 ? -17.827 26.971 -26.896 1.00 50.44 91 SER B CA 1
ATOM 3851 C C . SER B 1 91 ? -17.642 27.677 -25.552 1.00 51.66 91 SER B C 1
ATOM 3852 O O . SER B 1 91 ? -16.851 28.616 -25.397 1.00 50.99 91 SER B O 1
ATOM 3860 N N . THR B 1 92 ? -18.409 27.207 -24.578 1.00 52.77 92 THR B N 1
ATOM 3861 C CA . THR B 1 92 ? -18.492 27.796 -23.249 1.00 54.19 92 THR B CA 1
ATOM 3862 C C . THR B 1 92 ? -17.424 27.264 -22.306 1.00 54.00 92 THR B C 1
ATOM 3863 O O . THR B 1 92 ? -17.052 27.954 -21.347 1.00 52.64 92 THR B O 1
ATOM 3874 N N . ASP B 1 93 ? -16.919 26.057 -22.550 1.00 53.75 93 ASP B N 1
ATOM 3875 C CA . ASP B 1 93 ? -15.908 25.487 -21.671 1.00 54.70 93 ASP B CA 1
ATOM 3876 C C . ASP B 1 93 ? -15.083 24.478 -22.455 1.00 49.01 93 ASP B C 1
ATOM 3877 O O . ASP B 1 93 ? -15.376 24.155 -23.611 1.00 44.78 93 ASP B O 1
ATOM 3886 N N . PHE B 1 94 ? -14.011 24.025 -21.811 1.00 47.26 94 PHE B N 1
ATOM 3887 C CA . PHE B 1 94 ? -13.147 22.994 -22.365 1.00 42.12 94 PHE B CA 1
ATOM 3888 C C . PHE B 1 94 ? -13.930 21.693 -22.481 1.00 37.42 94 PHE B C 1
ATOM 3889 O O . PHE B 1 94 ? -14.543 21.237 -21.512 1.00 36.22 94 PHE B O 1
ATOM 3906 N N . SER B 1 95 ? -13.940 21.109 -23.679 1.00 35.59 95 SER B N 1
ATOM 3907 C CA . SER B 1 95 ? -14.668 19.864 -23.883 1.00 34.09 95 SER B CA 1
ATOM 3908 C C . SER B 1 95 ? -13.968 18.682 -23.225 1.00 34.88 95 SER B C 1
ATOM 3909 O O . SER B 1 95 ? -14.596 17.632 -23.045 1.00 36.28 95 SER B O 1
ATOM 3917 N N . GLY B 1 96 ? -12.703 18.825 -22.864 1.00 31.90 96 GLY B N 1
ATOM 3918 C CA . GLY B 1 96 ? -12.035 17.820 -22.063 1.00 32.83 96 GLY B CA 1
ATOM 3919 C C . GLY B 1 96 ? -10.973 17.042 -22.826 1.00 33.42 96 GLY B C 1
ATOM 3920 O O . GLY B 1 96 ? -11.027 16.912 -24.069 1.00 31.44 96 GLY B O 1
ATOM 3924 N N . TYR B 1 97 ? -9.997 16.512 -22.092 1.00 30.71 97 TYR B N 1
ATOM 3925 C CA . TYR B 1 97 ? -9.021 15.607 -22.676 1.00 31.44 97 TYR B CA 1
ATOM 3926 C C . TYR B 1 97 ? -9.644 14.229 -22.855 1.00 33.12 97 TYR B C 1
ATOM 3927 O O . TYR B 1 97 ? -10.378 13.752 -21.978 1.00 32.62 97 TYR B O 1
ATOM 3945 N N . TYR B 1 98 ? -9.359 13.590 -23.999 1.00 31.72 98 TYR B N 1
ATOM 3946 C CA . TYR B 1 98 ? -9.783 12.210 -24.178 1.00 30.46 98 TYR B CA 1
ATOM 3947 C C . TYR B 1 98 ? -9.116 11.360 -23.095 1.00 30.27 98 TYR B C 1
ATOM 3948 O O . TYR B 1 98 ? -7.967 11.621 -22.722 1.00 29.31 98 TYR B O 1
ATOM 3966 N N . PRO B 1 99 ? -9.786 10.307 -22.596 1.00 29.92 99 PRO B N 1
ATOM 3967 C CA . PRO B 1 99 ? -11.130 9.822 -22.935 1.00 32.46 99 PRO B CA 1
ATOM 3968 C C . PRO B 1 99 ? -12.243 10.332 -22.004 1.00 33.57 99 PRO B C 1
ATOM 3969 O O . PRO B 1 99 ? -11.950 10.802 -20.915 1.00 28.85 99 PRO B O 1
ATOM 3980 N N . TYR B 1 100 ? -13.499 10.248 -22.439 1.00 31.90 100 TYR B N 1
ATOM 3981 C CA . TYR B 1 100 ? -14.613 10.630 -21.580 1.00 32.94 100 TYR B CA 1
ATOM 3982 C C . TYR B 1 100 ? -15.906 10.248 -22.281 1.00 35.74 100 TYR B C 1
ATOM 3983 O O . TYR B 1 100 ? -15.931 9.994 -23.487 1.00 33.66 100 TYR B O 1
ATOM 4001 N N . LYS B 1 101 ? -16.980 10.214 -21.511 1.00 37.06 101 LYS B N 1
ATOM 4002 C CA . LYS B 1 101 ? -18.321 10.030 -22.042 1.00 38.85 101 LYS B CA 1
ATOM 4003 C C . LYS B 1 101 ? -19.157 11.206 -21.568 1.00 41.02 101 LYS B C 1
ATOM 4004 O O . LYS B 1 101 ? -18.950 11.709 -20.462 1.00 43.45 101 LYS B O 1
ATOM 4023 N N . ARG B 1 102 ? -20.059 11.684 -22.417 1.00 42.59 102 ARG B N 1
ATOM 4024 C CA . ARG B 1 102 ? -21.004 12.722 -22.028 1.00 43.93 102 ARG B CA 1
ATOM 4025 C C . ARG B 1 102 ? -22.413 12.229 -22.329 1.00 45.16 102 ARG B C 1
ATOM 4026 O O . ARG B 1 102 ? -22.638 11.512 -23.306 1.00 42.10 102 ARG B O 1
ATOM 4047 N N . SER B 1 103 ? -23.365 12.609 -21.475 1.00 45.89 103 SER B N 1
ATOM 4048 C CA . SER B 1 103 ? -24.756 12.234 -21.704 1.00 43.74 103 SER B CA 1
ATOM 4049 C C . SER B 1 103 ? -25.360 13.103 -22.797 1.00 43.49 103 SER B C 1
ATOM 4050 O O . SER B 1 103 ? -25.035 14.287 -22.931 1.00 40.49 103 SER B O 1
ATOM 4058 N N . LEU B 1 104 ? -26.228 12.494 -23.591 1.00 44.66 104 LEU B N 1
ATOM 4059 C CA . LEU B 1 104 ? -26.930 13.171 -24.665 1.00 46.45 104 LEU B CA 1
ATOM 4060 C C . LEU B 1 104 ? -28.395 13.339 -24.279 1.00 47.66 104 LEU B C 1
ATOM 4061 O O . LEU B 1 104 ? -29.020 12.418 -23.742 1.00 46.51 104 LEU B O 1
ATOM 4077 N N . THR B 1 105 ? -28.920 14.524 -24.566 1.00 50.80 105 THR B N 1
ATOM 4078 C CA . THR B 1 105 ? -30.312 14.838 -24.314 1.00 48.92 105 THR B CA 1
ATOM 4079 C C . THR B 1 105 ? -31.208 14.005 -25.215 1.00 48.96 105 THR B C 1
ATOM 4080 O O . THR B 1 105 ? -31.031 14.018 -26.434 1.00 46.87 105 THR B O 1
ATOM 4091 N N . PRO B 1 106 ? -32.182 13.289 -24.668 1.00 50.15 106 PRO B N 1
ATOM 4092 C CA . PRO B 1 106 ? -33.094 12.533 -25.534 1.00 52.01 106 PRO B CA 1
ATOM 4093 C C . PRO B 1 106 ? -33.785 13.455 -26.527 1.00 55.16 106 PRO B C 1
ATOM 4094 O O . PRO B 1 106 ? -34.173 14.580 -26.200 1.00 56.35 106 PRO B O 1
ATOM 4105 N N . ASN B 1 107 ? -33.878 12.977 -27.766 1.00 55.30 107 ASN B N 1
ATOM 4106 C CA . ASN B 1 107 ? -34.593 13.615 -28.864 1.00 54.19 107 ASN B CA 1
ATOM 4107 C C . ASN B 1 107 ? -33.958 14.906 -29.342 1.00 52.31 107 ASN B C 1
ATOM 4108 O O . ASN B 1 107 ? -34.540 15.588 -30.183 1.00 54.75 107 ASN B O 1
ATOM 4119 N N . THR B 1 108 ? -32.779 15.255 -28.851 1.00 50.53 108 THR B N 1
ATOM 4120 C CA . THR B 1 108 ? -32.016 16.357 -29.418 1.00 51.36 108 THR B CA 1
ATOM 4121 C C . THR B 1 108 ? -31.078 15.846 -30.512 1.00 50.77 108 THR B C 1
ATOM 4122 O O . THR B 1 108 ? -30.340 14.876 -30.308 1.00 48.16 108 THR B O 1
ATOM 4133 N N . THR B 1 109 ? -31.118 16.509 -31.670 1.00 50.21 109 THR B N 1
ATOM 4134 C CA . THR B 1 109 ? -30.216 16.223 -32.775 1.00 48.70 109 THR B CA 1
ATOM 4135 C C . THR B 1 109 ? -28.879 16.924 -32.582 1.00 49.98 109 THR B C 1
ATOM 4136 O O . THR B 1 109 ? -28.823 18.143 -32.390 1.00 51.37 109 THR B O 1
ATOM 4147 N N . TYR B 1 110 ? -27.805 16.141 -32.638 1.00 48.60 110 TYR B N 1
ATOM 4148 C CA . TYR B 1 110 ? -26.443 16.615 -32.471 1.00 44.64 110 TYR B CA 1
ATOM 4149 C C . TYR B 1 110 ? -25.687 16.528 -33.793 1.00 44.68 110 TYR B C 1
ATOM 4150 O O . TYR B 1 110 ? -25.931 15.640 -34.616 1.00 43.76 110 TYR B O 1
ATOM 4168 N N . THR B 1 111 ? -24.763 17.464 -33.986 1.00 45.98 111 THR B N 1
ATOM 4169 C CA . THR B 1 111 ? -23.847 17.463 -35.113 1.00 46.65 111 THR B CA 1
ATOM 4170 C C . THR B 1 111 ? -22.434 17.641 -34.580 1.00 42.34 111 THR B C 1
ATOM 4171 O O . THR B 1 111 ? -22.222 17.994 -33.420 1.00 43.25 111 THR B O 1
ATOM 4182 N N . LEU B 1 112 ? -21.457 17.370 -35.428 1.00 40.06 112 LEU B N 1
ATOM 4183 C CA . LEU B 1 112 ? -20.068 17.602 -35.055 1.00 38.46 112 LEU B CA 1
ATOM 4184 C C . LEU B 1 112 ? -19.797 19.101 -35.144 1.00 38.24 112 LEU B C 1
ATOM 4185 O O . LEU B 1 112 ? -19.999 19.715 -36.199 1.00 35.14 112 LEU B O 1
ATOM 4201 N N . SER B 1 113 ? -19.354 19.707 -34.058 1.00 35.99 113 SER B N 1
ATOM 4202 C CA . SER B 1 113 ? -19.104 21.135 -34.088 1.00 35.63 113 SER B CA 1
ATOM 4203 C C . SER B 1 113 ? -17.829 21.436 -34.866 1.00 33.24 113 SER B C 1
ATOM 4204 O O . SER B 1 113 ? -16.881 20.662 -34.838 1.00 31.53 113 SER B O 1
ATOM 4212 N N . PRO B 1 114 ? -17.798 22.548 -35.601 1.00 34.45 114 PRO B N 1
ATOM 4213 C CA . PRO B 1 114 ? -16.533 22.984 -36.205 1.00 34.56 114 PRO B CA 1
ATOM 4214 C C . PRO B 1 114 ? -15.561 23.464 -35.148 1.00 37.06 114 PRO B C 1
ATOM 4215 O O . PRO B 1 114 ? -15.952 23.951 -34.084 1.00 38.15 114 PRO B O 1
ATOM 4226 N N . GLY B 1 115 ? -14.281 23.325 -35.458 1.00 37.56 115 GLY B N 1
ATOM 4227 C CA . GLY B 1 115 ? -13.245 23.773 -34.563 1.00 36.29 115 GLY B CA 1
ATOM 4228 C C . GLY B 1 115 ? -11.912 23.152 -34.888 1.00 35.57 115 GLY B C 1
ATOM 4229 O O . GLY B 1 115 ? -11.491 23.157 -36.049 1.00 35.21 115 GLY B O 1
ATOM 4233 N N . TYR B 1 116 ? -11.245 22.604 -33.869 1.00 33.05 116 TYR B N 1
ATOM 4234 C CA . TYR B 1 116 ? -9.908 22.070 -34.045 1.00 33.03 116 TYR B CA 1
ATOM 4235 C C . TYR B 1 116 ? -9.753 20.802 -33.228 1.00 30.83 116 TYR B C 1
ATOM 4236 O O . TYR B 1 116 ? -10.373 20.642 -32.173 1.00 31.30 116 TYR B O 1
ATOM 4254 N N . PHE B 1 117 ? -8.905 19.919 -33.730 1.00 27.98 117 PHE B N 1
ATOM 4255 C CA . PHE B 1 117 ? -8.418 18.765 -32.999 1.00 30.21 117 PHE B CA 1
ATOM 4256 C C . PHE B 1 117 ? -6.969 19.036 -32.642 1.00 29.22 117 PHE B C 1
ATOM 4257 O O . PHE B 1 117 ? -6.185 19.478 -33.494 1.00 30.06 117 PHE B O 1
ATOM 4274 N N . VAL B 1 118 ? -6.617 18.773 -31.396 1.00 29.02 118 VAL B N 1
ATOM 4275 C CA . VAL B 1 118 ? -5.276 19.050 -30.902 1.00 29.89 118 VAL B CA 1
ATOM 4276 C C . VAL B 1 118 ? -4.658 17.737 -30.448 1.00 30.54 118 VAL B C 1
ATOM 4277 O O . VAL B 1 118 ? -5.286 16.966 -29.705 1.00 29.75 118 VAL B O 1
ATOM 4290 N N . MET B 1 119 ? -3.424 17.501 -30.883 1.00 30.11 119 MET B N 1
ATOM 4291 C CA . MET B 1 119 ? -2.627 16.369 -30.445 1.00 32.12 119 MET B CA 1
ATOM 4292 C C . MET B 1 119 ? -1.343 16.913 -29.852 1.00 31.37 119 MET B C 1
ATOM 4293 O O . MET B 1 119 ? -0.601 17.636 -30.523 1.00 36.62 119 MET B O 1
ATOM 4307 N N . GLU B 1 120 ? -1.072 16.557 -28.611 1.00 28.02 120 GLU B N 1
ATOM 4308 C CA . GLU B 1 120 ? 0.172 16.938 -27.954 1.00 31.94 120 GLU B CA 1
ATOM 4309 C C . GLU B 1 120 ? 1.023 15.703 -27.750 1.00 30.90 120 GLU B C 1
ATOM 4310 O O . GLU B 1 120 ? 0.507 14.649 -27.371 1.00 32.73 120 GLU B O 1
ATOM 4322 N N . VAL B 1 121 ? 2.325 15.843 -27.964 1.00 30.91 121 VAL B N 1
ATOM 4323 C CA . VAL B 1 121 ? 3.292 14.803 -27.635 1.00 30.67 121 VAL B CA 1
ATOM 4324 C C . VAL B 1 121 ? 4.139 15.331 -26.493 1.00 29.82 121 VAL B C 1
ATOM 4325 O O . VAL B 1 121 ? 4.625 16.463 -26.549 1.00 32.64 121 VAL B O 1
ATOM 4338 N N . ILE B 1 122 ? 4.315 14.508 -25.465 1.00 28.44 122 ILE B N 1
ATOM 4339 C CA . ILE B 1 122 ? 4.726 14.982 -24.146 1.00 30.80 122 ILE B CA 1
ATOM 4340 C C . ILE B 1 122 ? 5.788 14.049 -23.598 1.00 29.20 122 ILE B C 1
ATOM 4341 O O . ILE B 1 122 ? 5.686 12.830 -23.729 1.00 31.97 122 ILE B O 1
ATOM 4357 N N . LYS B 1 123 ? 6.825 14.619 -22.999 1.00 30.23 123 LYS B N 1
ATOM 4358 C CA . LYS B 1 123 ? 7.866 13.814 -22.362 1.00 30.34 123 LYS B CA 1
ATOM 4359 C C . LYS B 1 123 ? 7.388 13.318 -20.990 1.00 31.37 123 LYS B C 1
ATOM 4360 O O . LYS B 1 123 ? 7.065 14.119 -20.113 1.00 31.51 123 LYS B O 1
ATOM 4379 N N . THR B 1 124 ? 7.367 11.999 -20.791 1.00 33.50 124 THR B N 1
ATOM 4380 C CA . THR B 1 124 ? 6.789 11.402 -19.588 1.00 34.01 124 THR B CA 1
ATOM 4381 C C . THR B 1 124 ? 7.796 10.718 -18.668 1.00 36.89 124 THR B C 1
ATOM 4382 O O . THR B 1 124 ? 7.404 10.248 -17.593 1.00 36.79 124 THR B O 1
ATOM 4393 N N . ALA B 1 125 ? 9.069 10.627 -19.067 1.00 36.80 125 ALA B N 1
ATOM 4394 C CA . ALA B 1 125 ? 10.113 10.018 -18.256 1.00 34.86 125 ALA B CA 1
ATOM 4395 C C . ALA B 1 125 ? 11.440 10.678 -18.605 1.00 36.81 125 ALA B C 1
ATOM 4396 O O . ALA B 1 125 ? 11.586 11.308 -19.659 1.00 34.87 125 ALA B O 1
ATOM 4403 N N . ALA B 1 126 ? 12.407 10.554 -17.696 1.00 38.66 126 ALA B N 1
ATOM 4404 C CA . ALA B 1 126 ? 13.709 11.180 -17.918 1.00 40.64 126 ALA B CA 1
ATOM 4405 C C . ALA B 1 126 ? 14.398 10.593 -19.143 1.00 44.23 126 ALA B C 1
ATOM 4406 O O . ALA B 1 126 ? 15.097 11.304 -19.868 1.00 47.65 126 ALA B O 1
ATOM 4413 N N . THR B 1 127 ? 14.177 9.311 -19.398 1.00 44.86 127 THR B N 1
ATOM 4414 C CA . THR B 1 127 ? 14.769 8.574 -20.507 1.00 48.83 127 THR B CA 1
ATOM 4415 C C . THR B 1 127 ? 13.716 8.409 -21.598 1.00 47.07 127 THR B C 1
ATOM 4416 O O . THR B 1 127 ? 12.636 7.866 -21.342 1.00 45.56 127 THR B O 1
ATOM 4427 N N . THR B 1 128 ? 14.025 8.867 -22.808 1.00 44.25 128 THR B N 1
ATOM 4428 C CA . THR B 1 128 ? 13.073 8.799 -23.905 1.00 41.17 128 THR B CA 1
ATOM 4429 C C . THR B 1 128 ? 13.659 7.984 -25.053 1.00 38.53 128 THR B C 1
ATOM 4430 O O . THR B 1 128 ? 14.861 8.009 -25.311 1.00 39.92 128 THR B O 1
ATOM 4441 N N . GLY B 1 129 ? 12.798 7.244 -25.739 1.00 36.35 129 GLY B N 1
ATOM 4442 C CA . GLY B 1 129 ? 13.212 6.496 -26.905 1.00 35.72 129 GLY B CA 1
ATOM 4443 C C . GLY B 1 129 ? 13.206 7.365 -28.152 1.00 36.42 129 GLY B C 1
ATOM 4444 O O . GLY B 1 129 ? 13.017 8.582 -28.115 1.00 36.26 129 GLY B O 1
ATOM 4448 N N . SER B 1 130 ? 13.429 6.707 -29.277 1.00 36.90 130 SER B N 1
ATOM 4449 C CA . SER B 1 130 ? 13.400 7.309 -30.596 1.00 35.72 130 SER B CA 1
ATOM 4450 C C . SER B 1 130 ? 12.690 6.317 -31.498 1.00 37.22 130 SER B C 1
ATOM 4451 O O . SER B 1 130 ? 12.664 5.116 -31.229 1.00 32.50 130 SER B O 1
ATOM 4459 N N . GLY B 1 131 ? 12.144 6.811 -32.591 1.00 36.31 131 GLY B N 1
ATOM 4460 C CA . GLY B 1 131 ? 11.461 5.959 -33.528 1.00 34.00 131 GLY B CA 1
ATOM 4461 C C . GLY B 1 131 ? 10.106 6.547 -33.863 1.00 36.26 131 GLY B C 1
ATOM 4462 O O . GLY B 1 131 ? 9.748 7.625 -33.441 1.00 39.37 131 GLY B O 1
ATOM 4466 N N . ALA B 1 132 ? 9.373 5.783 -34.658 1.00 33.70 132 ALA B N 1
ATOM 4467 C CA . ALA B 1 132 ? 8.074 6.232 -35.132 1.00 32.61 132 ALA B CA 1
ATOM 4468 C C . ALA B 1 132 ? 6.984 5.843 -34.147 1.00 30.62 132 ALA B C 1
ATOM 4469 O O . ALA B 1 132 ? 7.006 4.747 -33.588 1.00 31.45 132 ALA B O 1
ATOM 4476 N N . LEU B 1 133 ? 6.013 6.732 -33.955 1.00 30.16 133 LEU B N 1
ATOM 4477 C CA . LEU B 1 133 ? 4.811 6.331 -33.232 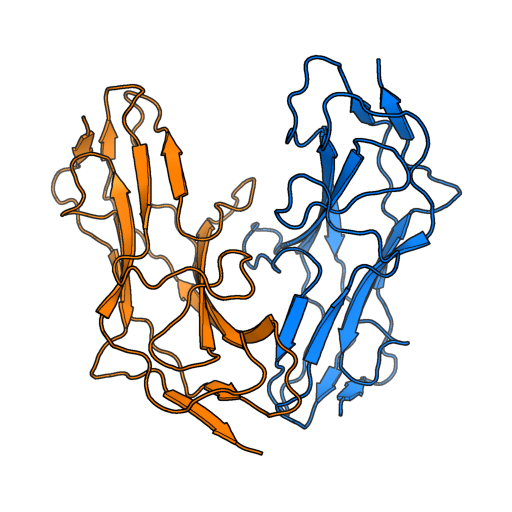1.00 33.50 133 LEU B CA 1
ATOM 4478 C C . LEU B 1 133 ? 4.110 5.220 -34.016 1.00 33.59 133 LEU B C 1
ATOM 4479 O O . LEU B 1 133 ? 4.123 5.210 -35.251 1.00 28.15 133 LEU B O 1
ATOM 4495 N N . VAL B 1 134 ? 3.527 4.262 -33.285 1.00 33.63 134 VAL B N 1
ATOM 4496 C CA . VAL B 1 134 ? 2.779 3.182 -33.918 1.00 32.21 134 VAL B CA 1
ATOM 4497 C C . VAL B 1 134 ? 1.606 3.763 -34.706 1.00 32.60 134 VAL B C 1
ATOM 4498 O O . VAL B 1 134 ? 0.927 4.700 -34.257 1.00 29.29 134 VAL B O 1
ATOM 4511 N N . ALA B 1 135 ? 1.383 3.227 -35.912 1.00 31.39 135 ALA B N 1
ATOM 4512 C CA . ALA B 1 135 ? 0.326 3.730 -36.786 1.00 29.46 135 ALA B CA 1
ATOM 4513 C C . ALA B 1 135 ? -1.013 3.185 -36.322 1.00 29.03 135 ALA B C 1
ATOM 4514 O O . ALA B 1 135 ? -1.082 2.112 -35.736 1.00 29.79 135 ALA B O 1
ATOM 4521 N N . GLY B 1 136 ? -2.073 3.928 -36.575 1.00 30.40 136 GLY B N 1
ATOM 4522 C CA . GLY B 1 136 ? -3.411 3.422 -36.335 1.00 28.30 136 GLY B CA 1
ATOM 4523 C C . GLY B 1 136 ? -4.358 4.545 -35.974 1.00 28.06 136 GLY B C 1
ATOM 4524 O O . GLY B 1 136 ? -4.012 5.740 -36.006 1.00 26.80 136 GLY B O 1
ATOM 4528 N N . ARG B 1 137 ? -5.585 4.138 -35.636 1.00 26.12 137 ARG B N 1
ATOM 4529 C CA . ARG B 1 137 ? -6.595 5.088 -35.191 1.00 30.98 137 ARG B CA 1
ATOM 4530 C C . ARG B 1 137 ? -6.289 5.474 -33.752 1.00 30.66 137 ARG B C 1
ATOM 4531 O O . ARG B 1 137 ? -6.297 4.612 -32.867 1.00 35.49 137 ARG B O 1
ATOM 4552 N N . TYR B 1 138 ? -6.025 6.756 -33.515 1.00 29.25 138 TYR B N 1
ATOM 4553 C CA . TYR B 1 138 ? -5.676 7.226 -32.174 1.00 28.50 138 TYR B CA 1
ATOM 4554 C C . TYR B 1 138 ? -6.876 7.721 -31.382 1.00 30.49 138 TYR B C 1
ATOM 4555 O O . TYR B 1 138 ? -6.815 7.775 -30.137 1.00 32.10 138 TYR B O 1
ATOM 4573 N N . SER B 1 139 ? -7.957 8.102 -32.054 1.00 26.24 139 SER B N 1
ATOM 4574 C CA . SER B 1 139 ? -9.100 8.604 -31.316 1.00 26.56 139 SER B CA 1
ATOM 4575 C C . SER B 1 139 ? -10.352 8.320 -32.108 1.00 24.30 139 SER B C 1
ATOM 4576 O O . SER B 1 139 ? -10.328 8.222 -33.335 1.00 27.85 139 SER B O 1
ATOM 4584 N N . THR B 1 140 ? -11.443 8.204 -31.379 1.00 28.13 140 THR B N 1
ATOM 4585 C CA . THR B 1 140 ? -12.763 8.028 -31.947 1.00 28.04 140 THR B CA 1
ATOM 4586 C C . THR B 1 140 ? -13.741 8.786 -31.069 1.00 30.34 140 THR B C 1
ATOM 4587 O O . THR B 1 140 ? -13.525 8.954 -29.864 1.00 30.83 140 THR B O 1
ATOM 4598 N N . TYR B 1 141 ? -14.811 9.260 -31.706 1.00 29.68 141 TYR B N 1
ATOM 4599 C CA . TYR B 1 141 ? -15.848 10.067 -31.074 1.00 29.91 141 TYR B CA 1
ATOM 4600 C C . TYR B 1 141 ? -17.168 9.597 -31.674 1.00 32.65 141 TYR B C 1
ATOM 4601 O O . TYR B 1 141 ? -17.439 9.846 -32.860 1.00 29.59 141 TYR B O 1
ATOM 4619 N N . TYR B 1 14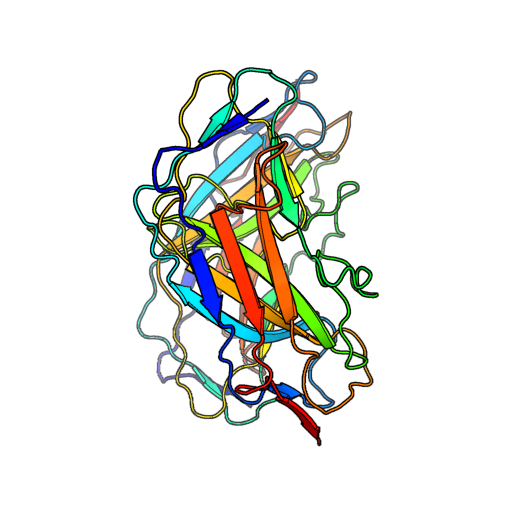2 ? -17.951 8.854 -30.887 1.00 32.06 142 TYR B N 1
ATOM 4620 C CA . TYR B 1 142 ? -19.120 8.160 -31.406 1.00 30.03 142 TYR B CA 1
ATOM 4621 C C . TYR B 1 142 ? -20.243 8.120 -30.377 1.00 29.77 142 TYR B C 1
ATOM 4622 O O . TYR B 1 142 ? -20.014 8.247 -29.167 1.00 30.37 142 TYR B O 1
ATOM 4640 N N . VAL B 1 143 ? -21.462 7.904 -30.867 1.00 32.56 143 VAL B N 1
ATOM 4641 C CA . VAL B 1 143 ? -22.625 7.832 -29.985 1.00 36.90 143 VAL B CA 1
ATOM 4642 C C . VAL B 1 143 ? -22.973 6.370 -29.722 1.00 39.99 143 VAL B C 1
ATOM 4643 O O . VAL B 1 143 ? -22.552 5.450 -30.436 1.00 41.56 143 VAL B O 1
ATOM 4656 N N . THR B 1 144 ? -23.772 6.164 -28.681 1.00 39.65 144 THR B N 1
ATOM 4657 C CA . THR B 1 144 ? -24.173 4.833 -28.252 1.00 40.07 144 THR B CA 1
ATOM 4658 C C . THR B 1 144 ? -24.750 4.004 -29.386 1.00 40.66 144 THR B C 1
ATOM 4659 O O . THR B 1 144 ? -25.643 4.441 -30.118 1.00 41.52 144 THR B O 1
ATOM 4670 N N . GLY B 1 145 ? -24.245 2.784 -29.501 1.00 42.31 145 GLY B N 1
ATOM 4671 C CA . GLY B 1 145 ? -24.717 1.856 -30.493 1.00 41.15 145 GLY B CA 1
ATOM 4672 C C . GLY B 1 145 ? -24.285 2.163 -31.900 1.00 41.23 145 GLY B C 1
ATOM 4673 O O . GLY B 1 145 ? -24.769 1.515 -32.822 1.00 41.79 145 GLY B O 1
ATOM 4677 N N . GLN B 1 146 ? -23.389 3.127 -32.093 1.00 40.92 146 GLN B N 1
ATOM 4678 C CA . GLN B 1 146 ? -22.941 3.571 -33.409 1.00 38.24 146 GLN B CA 1
ATOM 4679 C C . GLN B 1 146 ? -21.433 3.707 -33.422 1.00 36.76 146 GLN B C 1
ATOM 4680 O O . GLN B 1 146 ? -20.871 4.616 -34.037 1.00 37.71 146 GLN B O 1
ATOM 4694 N N . GLN B 1 147 ? -20.765 2.809 -32.700 1.00 35.47 147 GLN B N 1
ATOM 4695 C CA . GLN B 1 147 ? -19.313 2.837 -32.603 1.00 38.22 147 GLN B CA 1
ATOM 4696 C C . GLN B 1 147 ? -18.655 2.557 -33.943 1.00 39.75 147 GLN B C 1
ATOM 4697 O O . GLN B 1 147 ? -17.536 3.023 -34.187 1.00 39.36 147 GLN B O 1
ATOM 4711 N N . ASN B 1 148 ? -19.333 1.818 -34.825 1.00 41.22 148 ASN B N 1
ATOM 4712 C CA . ASN B 1 148 ? -18.824 1.587 -36.163 1.00 42.55 148 ASN B CA 1
ATOM 4713 C C . ASN B 1 148 ? -18.937 2.802 -37.054 1.00 38.52 148 ASN B C 1
ATOM 4714 O O . ASN B 1 148 ? -18.396 2.772 -38.157 1.00 35.33 148 ASN B O 1
ATOM 4725 N N . ARG B 1 149 ? -19.652 3.840 -36.634 1.00 39.05 149 ARG B N 1
ATOM 4726 C CA . ARG B 1 149 ? -19.870 5.024 -37.465 1.00 38.29 149 ARG B CA 1
ATOM 4727 C C . ARG B 1 149 ? -19.622 6.271 -36.635 1.00 37.39 149 ARG B C 1
ATOM 4728 O O . ARG B 1 149 ? -20.554 7.017 -36.297 1.00 35.17 149 ARG B O 1
ATOM 4749 N N . PRO B 1 150 ? -18.365 6.533 -36.291 1.00 36.57 150 PRO B N 1
ATOM 4750 C CA . PRO B 1 150 ? -18.057 7.675 -35.423 1.00 33.45 150 PRO B CA 1
ATOM 4751 C C . PRO B 1 150 ? -18.278 9.005 -36.129 1.00 31.12 150 PRO B C 1
ATOM 4752 O O . PRO B 1 150 ? -18.263 9.107 -37.358 1.00 28.49 150 PRO B O 1
ATOM 4763 N N . PHE B 1 151 ? -18.529 10.040 -35.315 1.00 28.32 151 PHE B N 1
ATOM 4764 C CA . PHE B 1 151 ? -18.516 11.392 -35.853 1.00 30.29 151 PHE B CA 1
ATOM 4765 C C . PHE B 1 151 ? -17.122 11.731 -36.370 1.00 30.88 151 PHE B C 1
ATOM 4766 O O . PHE B 1 151 ? -16.954 12.263 -37.482 1.00 30.82 151 PHE B O 1
ATOM 4783 N N . LEU B 1 152 ? -16.101 11.399 -35.574 1.00 26.90 152 LEU B N 1
ATOM 4784 C CA . LEU B 1 152 ? -14.765 11.930 -35.779 1.00 27.51 152 LEU B CA 1
ATOM 4785 C C . LEU B 1 152 ? -13.749 10.896 -35.325 1.00 30.03 152 LEU B C 1
ATOM 4786 O O . LEU B 1 152 ? -13.845 10.348 -34.219 1.00 30.73 152 LEU B O 1
ATOM 4802 N N . THR B 1 153 ? -12.788 10.644 -36.190 1.00 26.14 153 THR B N 1
ATOM 4803 C CA . THR B 1 153 ? -11.653 9.794 -35.893 1.00 28.30 153 THR B CA 1
ATOM 4804 C C . THR B 1 153 ? -10.400 10.562 -36.269 1.00 26.32 153 THR B C 1
ATOM 4805 O O . THR B 1 153 ? -10.442 11.483 -37.098 1.00 25.97 153 THR B O 1
ATOM 4816 N N . THR B 1 154 ? -9.304 10.228 -35.583 1.00 26.69 154 THR B N 1
ATOM 4817 C CA . THR B 1 154 ? -7.982 10.727 -35.916 1.00 27.17 154 THR B CA 1
ATOM 4818 C C . THR B 1 154 ? -7.048 9.532 -36.018 1.00 28.41 154 THR B C 1
ATOM 4819 O O . THR B 1 154 ? -7.080 8.618 -35.191 1.00 28.54 154 THR B O 1
ATOM 4830 N N . THR B 1 155 ? -6.212 9.565 -37.042 1.00 26.34 155 THR B N 1
ATOM 4831 C CA . THR B 1 155 ? -5.459 8.408 -37.476 1.00 28.52 155 THR B CA 1
ATOM 4832 C C . THR B 1 155 ? -4.025 8.808 -37.767 1.00 27.99 155 THR B C 1
ATOM 4833 O O . THR B 1 155 ? -3.777 9.843 -38.387 1.00 28.96 155 THR B O 1
ATOM 4844 N N . VAL B 1 156 ? -3.090 7.992 -37.317 1.00 27.18 156 VAL B N 1
ATOM 4845 C CA . VAL B 1 156 ? -1.691 8.137 -37.688 1.00 30.29 156 VAL B CA 1
ATOM 4846 C C . VAL B 1 156 ? -1.456 7.179 -38.841 1.00 33.75 156 VAL B C 1
ATOM 4847 O O . VAL B 1 156 ? -1.785 5.992 -38.728 1.00 33.23 156 VAL B O 1
ATOM 4860 N N . LEU B 1 157 ? -0.920 7.683 -39.955 1.00 32.66 157 LEU B N 1
ATOM 4861 C CA . LEU B 1 157 ? -0.772 6.884 -41.167 1.00 33.84 157 LEU B CA 1
ATOM 4862 C C . LEU B 1 157 ? 0.617 6.265 -41.240 1.00 33.05 157 LEU B C 1
ATOM 4863 O O . LEU B 1 157 ? 1.626 6.929 -41.001 1.00 29.35 157 LEU B O 1
ATOM 4879 N N . SER B 1 158 ? 0.665 4.988 -41.597 1.00 36.71 158 SER B N 1
ATOM 4880 C CA . SER B 1 158 ? 1.953 4.334 -41.789 1.00 42.22 158 SER B CA 1
ATOM 4881 C C . SER B 1 158 ? 2.782 5.070 -42.826 1.00 40.78 158 SER B C 1
ATOM 4882 O O . SER B 1 158 ? 4.003 5.189 -42.682 1.00 41.38 158 SER B O 1
ATOM 4890 N N . SER B 1 159 ? 2.134 5.597 -43.865 1.00 41.82 159 SER B N 1
ATOM 4891 C CA . SER B 1 159 ? 2.852 6.309 -44.915 1.00 44.09 159 SER B CA 1
ATOM 4892 C C . SER B 1 159 ? 3.351 7.677 -44.461 1.00 46.39 159 SER B C 1
ATOM 4893 O O . SER B 1 159 ? 4.203 8.265 -45.135 1.00 45.89 159 SER B O 1
ATOM 4901 N N . SER B 1 160 ? 2.870 8.196 -43.337 1.00 44.88 160 SER B N 1
ATOM 4902 C CA . SER B 1 160 ? 3.273 9.516 -42.849 1.00 41.89 160 SER B CA 1
ATOM 4903 C C . SER B 1 160 ? 3.663 9.414 -41.377 1.00 40.37 160 SER B C 1
ATOM 4904 O O . SER B 1 160 ? 2.962 9.903 -40.480 1.00 37.95 160 SER B O 1
ATOM 4912 N N . PRO B 1 161 ? 4.787 8.777 -41.094 1.00 40.48 161 PRO B N 1
ATOM 4913 C CA . PRO B 1 161 ? 5.121 8.485 -39.703 1.00 39.59 161 PRO B CA 1
ATOM 4914 C C . PRO B 1 161 ? 5.419 9.745 -38.911 1.00 39.64 161 PRO B C 1
ATOM 4915 O O . PRO B 1 161 ? 5.841 10.780 -39.435 1.00 38.85 161 PRO B O 1
ATOM 4926 N N . ILE B 1 162 ? 5.128 9.653 -37.624 1.00 37.76 162 ILE B N 1
ATOM 4927 C CA . ILE B 1 162 ? 5.468 10.677 -36.650 1.00 33.02 162 ILE B CA 1
ATOM 4928 C C . ILE B 1 162 ? 6.707 10.159 -35.954 1.00 33.97 162 ILE B C 1
ATOM 4929 O O . ILE B 1 162 ? 6.644 9.126 -35.276 1.00 36.74 162 ILE B O 1
ATOM 4945 N N . LEU B 1 163 ? 7.836 10.833 -36.153 1.00 30.65 163 LEU B N 1
ATOM 4946 C CA . LEU B 1 163 ? 9.128 10.345 -35.691 1.00 35.56 163 LEU B CA 1
ATOM 4947 C C . LEU B 1 163 ? 9.518 11.082 -34.422 1.00 35.22 163 LEU B C 1
ATOM 4948 O O . LEU B 1 163 ? 9.509 12.314 -34.387 1.00 33.68 163 LEU B O 1
ATOM 4964 N N . ILE B 1 164 ? 9.850 10.338 -33.392 1.00 35.77 164 ILE B N 1
ATOM 4965 C CA . ILE B 1 164 ? 10.456 10.912 -32.201 1.00 36.60 164 ILE B CA 1
ATOM 4966 C C . ILE B 1 164 ? 11.966 10.832 -32.371 1.00 33.74 164 ILE B C 1
ATOM 4967 O O . ILE B 1 164 ? 12.498 9.759 -32.661 1.00 33.91 164 ILE B O 1
ATOM 4983 N N . ALA B 1 165 ? 12.653 11.961 -32.192 1.00 36.32 165 ALA B N 1
ATOM 4984 C CA . ALA B 1 165 ? 14.107 12.049 -32.317 1.00 40.12 165 ALA B CA 1
ATOM 4985 C C . ALA B 1 165 ? 14.695 12.566 -31.006 1.00 43.52 165 ALA B C 1
ATOM 4986 O O . ALA B 1 165 ? 14.725 13.785 -30.775 1.00 38.67 165 ALA B O 1
ATOM 4993 N N . SER B 1 166 ? 15.163 11.622 -30.169 1.00 48.36 166 SER B N 1
ATOM 4994 C CA . SER B 1 166 ? 15.787 11.912 -28.878 1.00 51.33 166 SER B CA 1
ATOM 4995 C C . SER B 1 166 ? 17.299 11.977 -29.060 1.00 55.47 166 SER B C 1
ATOM 4996 O O . SER B 1 166 ? 17.905 10.995 -29.511 1.00 56.56 166 SER B O 1
ATOM 5004 N N . SER B 1 167 ? 17.906 13.113 -28.705 1.00 59.60 167 SER B N 1
ATOM 5005 C CA . SER B 1 167 ? 19.344 13.296 -28.876 1.00 66.05 167 SER B CA 1
ATOM 5006 C C . SER B 1 167 ? 19.835 14.409 -27.957 1.00 72.75 167 SER B C 1
ATOM 5007 O O . SER B 1 167 ? 19.058 15.262 -27.516 1.00 73.53 167 SER B O 1
ATOM 5015 N N . SER B 1 168 ? 21.147 14.411 -27.711 1.00 76.49 168 SER B N 1
ATOM 5016 C CA . SER B 1 168 ? 21.801 15.468 -26.932 1.00 76.70 168 SER B CA 1
ATOM 5017 C C . SER B 1 168 ? 22.618 16.357 -27.866 1.00 77.46 168 SER B C 1
ATOM 5018 O O . SER B 1 168 ? 23.308 15.847 -28.752 1.00 79.13 168 SER B O 1
#

Radius of gyration: 21.15 Å; Cα contacts (8 Å, |Δi|>4): 900; chains: 2; bounding box: 56×46×50 Å

InterPro domains:
  IPR000259 Fimbrial-type adhesion domain [PF00419] (189-339)
  IPR008966 Adhesion domain superfamily [SSF49401] (191-339)
  IPR036937 Fimbrial-type adhesion domain superfamily [G3DSA:2.60.40.1090] (191-338)
  IPR050263 Bacterial Fimbrial Adherence [PTHR33420] (179-339)
  IPR054160 MrkD-like, receptor binding domain [PF22003] (36-180)

Organism: Acinetobacter baumannii (NCBI:txid470)

Nearest PDB structures (foldseek):
  8df0-assembly1_A  TM=1.006E+00  e=9.400E-34  Acinetobacter baumannii
  8dez-assembly1_A  TM=9.836E-01  e=1.647E-24  Acinetobacter baumannii ACICU
  8dka-assembly1_A  TM=9.621E-01  e=7.819E-23  Acinetobacter baumannii
  3u4k-assembly1_A  TM=8.513E-01  e=8.037E-13  Klebsiella pneumoniae
  5cyl-assembly3_C  TM=5.085E-01  e=2.812E-05  Pseudomonas aeruginosa

Foldseek 3Di:
DKDKDVVQAADEAEDFDEEFEAELPQDAFDQRDKDKDKDDADPMKMAAADQQKKKWKAFVVPAACAPVHPQFGDFPKPQKTKWKWWAAQVRHPTVDIPTDMDGDDHPDIDADDIGIIMMTIGGHDSDIGWDFTDWFWGIFIDIPPVRVRTRYIYTHDPVRTHTYHYD/DKDKDVVQAAAEAEPFDEEFEAELPPDAWDQSDKDKAWDDWDPMKMAAADQPKKKWKAFVVPADQAPVHPQWGDFPKPQKTKWKAWDAPPDDDGPDIDTDIGTDDHGDMDTDGTGIIMMTIGGHDSDIGKFWTDWFWGIFIDIPPVRVRTRYIYTHDPVRTHIYHYDD

Secondary structure (DSSP, 8-state):
-EEEPTT---EEEE-----EEE-TTSPTT-EEEEEEEEE---S-EEEE-STT-EEEEE-TT-PPBPTT-TT-EE-SSTTEEEEEEEE-TTS-S---SSSEEEE--TT-EEEPPPEEEEEEEEE-SSS---EEPPPEEEEEEEETT-TTS-SEEEEE-TTS--EEEE-/-EEE-TT---EEEE----PEEE-TTSPTT-EEEEEEEEE---S-EEEE-STT-EEEEE-TT-PPBPTT-TTPEE-SSTTEEEEEEEEETT-SS---BSSEEEE--TT-EEEPPPEEEEEEEEE-SSS---EEPPPEEEEEEEETT-TTS-SEEEEE-TTS--EEEE--